Protein AF-A0A0E9MCQ7-F1 (afdb_monomer)

Structure (mmCIF, N/CA/C/O backbone):
data_AF-A0A0E9MCQ7-F1
#
_entry.id   AF-A0A0E9MCQ7-F1
#
loop_
_atom_site.group_PDB
_atom_site.id
_atom_site.type_symbol
_atom_site.label_atom_id
_atom_site.label_alt_id
_atom_site.label_comp_id
_atom_site.label_asym_id
_atom_site.label_entity_id
_atom_site.label_seq_id
_atom_site.pdbx_PDB_ins_code
_atom_site.Cartn_x
_atom_site.Cartn_y
_atom_site.Cartn_z
_atom_site.occupancy
_atom_site.B_iso_or_equiv
_atom_site.auth_seq_id
_atom_site.auth_comp_id
_atom_site.auth_asym_id
_atom_site.auth_atom_id
_atom_site.pdbx_PDB_model_num
ATOM 1 N N . MET A 1 1 ? 14.768 -8.200 41.188 1.00 35.62 1 MET A N 1
ATOM 2 C CA . MET A 1 1 ? 13.757 -7.792 40.191 1.00 35.62 1 MET A CA 1
ATOM 3 C C . MET A 1 1 ? 14.428 -6.928 39.137 1.00 35.62 1 MET A C 1
ATOM 5 O O . MET A 1 1 ? 14.552 -5.731 39.339 1.00 35.62 1 MET A O 1
ATOM 9 N N . ILE A 1 2 ? 14.907 -7.536 38.054 1.00 29.19 2 ILE A N 1
ATOM 10 C CA . ILE A 1 2 ? 15.260 -6.842 36.809 1.00 29.19 2 ILE A CA 1
ATOM 11 C C . ILE A 1 2 ? 14.652 -7.723 35.717 1.00 29.19 2 ILE A C 1
ATOM 13 O O . ILE A 1 2 ? 15.042 -8.881 35.580 1.00 29.19 2 ILE A O 1
ATOM 17 N N . LEU A 1 3 ? 13.592 -7.225 35.082 1.00 29.53 3 LEU A N 1
ATOM 18 C CA . LEU A 1 3 ? 12.820 -7.937 34.067 1.00 29.53 3 LEU A CA 1
ATOM 19 C C . LEU A 1 3 ? 13.488 -7.742 32.700 1.00 29.53 3 LEU A C 1
ATOM 21 O O . LEU A 1 3 ? 14.008 -6.670 32.400 1.00 29.53 3 LEU A O 1
ATOM 25 N N . ALA A 1 4 ? 13.495 -8.822 31.929 1.00 31.86 4 ALA A N 1
ATOM 26 C CA . ALA A 1 4 ? 14.245 -9.042 30.705 1.00 31.86 4 ALA A CA 1
ATOM 27 C C . ALA A 1 4 ? 13.966 -8.032 29.578 1.00 31.86 4 ALA A C 1
ATOM 29 O O . ALA A 1 4 ? 12.818 -7.777 29.225 1.00 31.86 4 ALA A O 1
ATOM 30 N N . ALA A 1 5 ? 15.040 -7.581 28.931 1.00 36.28 5 ALA A N 1
ATOM 31 C CA . ALA A 1 5 ? 15.039 -7.152 27.540 1.00 36.28 5 ALA A CA 1
ATOM 32 C C . ALA A 1 5 ? 16.047 -8.044 26.807 1.00 36.28 5 ALA A C 1
ATOM 34 O O . ALA A 1 5 ? 17.254 -7.919 27.010 1.00 36.28 5 ALA A O 1
ATOM 35 N N . LEU A 1 6 ? 15.553 -8.984 26.001 1.00 31.34 6 LEU A N 1
ATOM 36 C CA . LEU A 1 6 ? 16.380 -9.773 25.093 1.00 31.34 6 LEU A CA 1
ATOM 37 C C . LEU A 1 6 ? 15.893 -9.505 23.670 1.00 31.34 6 LEU A C 1
ATOM 39 O O . LEU A 1 6 ? 14.920 -10.086 23.201 1.00 31.34 6 LEU A O 1
ATOM 43 N N . PHE A 1 7 ? 16.579 -8.574 23.009 1.00 36.75 7 PHE A N 1
ATOM 44 C CA . PHE A 1 7 ? 16.567 -8.433 21.560 1.00 36.75 7 PHE A CA 1
ATOM 45 C C . PHE A 1 7 ? 17.398 -9.580 20.980 1.00 36.75 7 PHE A C 1
ATOM 47 O O . PHE A 1 7 ? 18.615 -9.622 21.161 1.00 36.75 7 PHE A O 1
ATOM 54 N N . ALA A 1 8 ? 16.746 -10.523 20.305 1.00 30.33 8 ALA A N 1
ATOM 55 C CA . ALA A 1 8 ? 17.423 -11.564 19.548 1.00 30.33 8 ALA A CA 1
ATOM 56 C C . ALA A 1 8 ? 17.581 -11.111 18.089 1.00 30.33 8 ALA A C 1
ATOM 58 O O . ALA A 1 8 ? 16.672 -11.254 17.278 1.00 30.33 8 ALA A O 1
ATOM 59 N N . CYS A 1 9 ? 18.757 -10.578 17.758 1.00 34.91 9 CYS A N 1
ATOM 60 C CA . CYS A 1 9 ? 19.288 -10.645 16.401 1.00 34.91 9 CYS A CA 1
ATOM 61 C C . CYS A 1 9 ? 20.003 -11.990 16.259 1.00 34.91 9 CYS A C 1
ATOM 63 O O . CYS A 1 9 ? 21.062 -12.152 16.855 1.00 34.91 9 CYS A O 1
ATOM 65 N N . LEU A 1 10 ? 19.435 -12.932 15.501 1.00 29.33 10 LEU A N 1
ATOM 66 C CA . LEU A 1 10 ? 20.126 -14.064 14.869 1.00 29.33 10 LEU A CA 1
ATOM 67 C C . LEU A 1 10 ? 19.170 -14.720 13.859 1.00 29.33 10 LEU A C 1
ATOM 69 O O . LEU A 1 10 ? 17.987 -14.899 14.124 1.00 29.33 10 LEU A O 1
ATOM 73 N N . SER A 1 11 ? 19.712 -15.036 12.686 1.00 42.44 11 SER A N 1
ATOM 74 C CA . SER A 1 11 ? 19.085 -15.696 11.537 1.00 42.44 11 SER A CA 1
ATOM 75 C C . SER A 1 11 ? 18.120 -16.829 11.910 1.00 42.44 11 SER A C 1
ATOM 77 O O . SER A 1 11 ? 18.544 -17.872 12.403 1.00 42.44 11 SER A O 1
ATOM 79 N N . GLY A 1 12 ? 16.838 -16.648 11.604 1.00 27.80 12 GLY A N 1
ATOM 80 C CA . GLY A 1 12 ? 15.799 -17.654 11.777 1.00 27.80 12 GLY A CA 1
ATOM 81 C C . GLY A 1 12 ? 14.512 -17.172 11.125 1.00 27.80 12 GLY A C 1
ATOM 82 O O . GLY A 1 12 ? 14.229 -15.977 11.142 1.00 27.80 12 GLY A O 1
ATOM 83 N N . HIS A 1 13 ? 13.757 -18.097 10.538 1.00 37.12 13 HIS A N 1
ATOM 84 C CA . HIS A 1 13 ? 12.363 -17.893 10.156 1.00 37.12 13 HIS A CA 1
ATOM 85 C C . HIS A 1 13 ? 11.551 -17.650 11.434 1.00 37.12 13 HIS A C 1
ATOM 87 O O . HIS A 1 13 ? 10.902 -18.545 11.966 1.00 37.12 13 HIS A O 1
ATOM 93 N N . ALA A 1 14 ? 11.673 -16.456 11.997 1.00 33.97 14 ALA A N 1
ATOM 94 C CA . ALA A 1 14 ? 10.737 -15.953 12.968 1.00 33.97 14 ALA A CA 1
ATOM 95 C C . ALA A 1 14 ? 9.714 -15.176 12.153 1.00 33.97 14 ALA A C 1
ATOM 97 O O . ALA A 1 14 ? 9.847 -13.967 11.975 1.00 33.97 14 ALA A O 1
ATOM 98 N N . ALA A 1 15 ? 8.699 -15.884 11.653 1.00 41.31 15 ALA A N 1
ATOM 99 C CA . ALA A 1 15 ? 7.376 -15.296 11.595 1.00 41.31 15 ALA A CA 1
ATOM 100 C C . ALA A 1 15 ? 7.123 -14.771 13.010 1.00 41.31 15 ALA A C 1
ATOM 102 O O . ALA A 1 15 ? 6.825 -15.538 13.930 1.00 41.31 15 ALA A O 1
ATOM 103 N N . ALA A 1 16 ? 7.413 -13.488 13.237 1.00 42.31 16 ALA A N 1
ATOM 104 C CA . ALA A 1 16 ? 7.021 -12.832 14.462 1.00 42.31 16 ALA A CA 1
ATOM 105 C C . ALA A 1 16 ? 5.520 -13.081 14.537 1.00 42.31 16 ALA A C 1
ATOM 107 O O . ALA A 1 16 ? 4.803 -12.686 13.621 1.00 42.31 16 ALA A O 1
ATOM 108 N N . SER A 1 17 ? 5.064 -13.837 15.540 1.00 51.81 17 SER A N 1
ATOM 109 C CA . SER A 1 17 ? 3.639 -14.071 15.723 1.00 51.81 17 SER A CA 1
ATOM 110 C C . SER A 1 17 ? 3.022 -12.695 15.890 1.00 51.81 17 SER A C 1
ATOM 112 O O . SER A 1 17 ? 3.177 -12.064 16.938 1.00 51.81 17 SER A O 1
ATOM 114 N N . PHE A 1 18 ? 2.447 -12.175 14.814 1.00 65.06 18 PHE A N 1
ATOM 115 C CA . PHE A 1 18 ? 1.898 -10.846 14.823 1.00 65.06 18 PHE A CA 1
ATOM 116 C C . PHE A 1 18 ? 0.706 -10.903 15.772 1.00 65.06 18 PHE A C 1
ATOM 118 O O . PHE A 1 18 ? -0.283 -11.589 15.503 1.00 65.06 18 PHE A O 1
ATOM 125 N N . ASP A 1 19 ? 0.844 -10.284 16.944 1.00 76.12 19 ASP A N 1
ATOM 126 C CA . ASP A 1 19 ? -0.204 -10.319 17.950 1.00 76.12 19 ASP A CA 1
ATOM 127 C C . ASP A 1 19 ? -1.358 -9.446 17.466 1.00 76.12 19 ASP A C 1
ATOM 129 O O . ASP A 1 19 ? -1.340 -8.226 17.616 1.00 76.12 19 ASP A O 1
ATOM 133 N N . SER A 1 20 ? -2.383 -10.079 16.894 1.00 73.81 20 SER A N 1
ATOM 134 C CA . SER A 1 20 ? -3.586 -9.391 16.424 1.00 73.81 20 SER A CA 1
ATOM 135 C C . SER A 1 20 ? -4.297 -8.590 17.529 1.00 73.81 20 SER A C 1
ATOM 137 O O . SER A 1 20 ? -5.092 -7.698 17.219 1.00 73.81 20 SER A O 1
ATOM 139 N N . ALA A 1 21 ? -4.009 -8.844 18.813 1.00 80.19 21 ALA A N 1
ATOM 140 C CA . ALA A 1 21 ? -4.529 -8.091 19.951 1.00 80.19 21 ALA A CA 1
ATOM 141 C C . ALA A 1 21 ? -3.675 -6.866 20.329 1.00 80.19 21 ALA A C 1
ATOM 143 O O . ALA A 1 21 ? -4.149 -6.026 21.093 1.00 80.19 21 ALA A O 1
ATOM 144 N N . ALA A 1 22 ? -2.480 -6.691 19.752 1.00 81.81 22 ALA A N 1
ATOM 145 C CA . ALA A 1 22 ? -1.556 -5.619 20.120 1.00 81.81 22 ALA A CA 1
ATOM 146 C C . ALA A 1 22 ? -2.192 -4.225 19.999 1.00 81.81 22 ALA A C 1
ATOM 148 O O . ALA A 1 22 ? -2.760 -3.869 18.967 1.00 81.81 22 ALA A O 1
ATOM 149 N N . LEU A 1 23 ? -2.081 -3.421 21.054 1.00 88.75 23 LEU A N 1
ATOM 150 C CA . LEU A 1 23 ? -2.534 -2.021 21.068 1.00 88.75 23 LEU A CA 1
ATOM 151 C C . LEU A 1 23 ? -1.410 -1.041 20.698 1.00 88.75 23 LEU A C 1
ATOM 153 O O . LEU A 1 23 ? -1.654 0.139 20.447 1.00 88.75 23 LEU A O 1
ATOM 157 N N . THR A 1 24 ? -0.175 -1.535 20.655 1.00 91.44 24 THR A N 1
ATOM 158 C CA . THR A 1 24 ? 1.028 -0.767 20.343 1.00 91.44 24 THR A CA 1
ATOM 159 C C . THR A 1 24 ? 1.992 -1.619 19.531 1.00 91.44 24 THR A C 1
ATOM 161 O O . THR A 1 24 ? 2.210 -2.787 19.847 1.00 91.44 24 THR A O 1
ATOM 164 N N . LEU A 1 25 ? 2.606 -1.006 18.532 1.00 90.50 25 LEU A N 1
ATOM 165 C CA . LEU A 1 25 ? 3.747 -1.502 17.776 1.00 90.50 25 LEU A CA 1
ATOM 166 C C . LEU A 1 25 ? 5.029 -0.824 18.292 1.00 90.50 25 LEU A C 1
ATOM 168 O O . LEU A 1 25 ? 4.948 0.184 18.997 1.00 90.50 25 LEU A O 1
ATOM 172 N N . PRO A 1 26 ? 6.225 -1.333 17.956 1.00 90.19 26 PRO A N 1
ATOM 173 C CA . PRO A 1 26 ? 7.456 -0.578 18.159 1.00 90.19 26 PRO A CA 1
ATOM 174 C C . PRO A 1 26 ? 7.373 0.813 17.510 1.00 90.19 26 PRO A C 1
ATOM 176 O O . PRO A 1 26 ? 6.814 0.969 16.422 1.00 90.19 26 PRO A O 1
ATOM 179 N N . ALA A 1 27 ? 7.950 1.830 18.150 1.00 88.44 27 ALA A N 1
ATOM 180 C CA . ALA A 1 27 ? 8.115 3.131 17.507 1.00 88.44 27 ALA A CA 1
ATOM 181 C C . ALA A 1 27 ? 8.924 2.963 16.211 1.00 88.44 27 ALA A C 1
ATOM 183 O O . ALA A 1 27 ? 9.887 2.193 16.172 1.00 88.44 27 ALA A O 1
ATOM 184 N N . SER A 1 28 ? 8.517 3.659 15.151 1.00 89.44 28 SER A N 1
ATOM 185 C CA . SER A 1 28 ? 9.083 3.516 13.805 1.00 89.44 28 SER A CA 1
ATOM 186 C C . SER A 1 28 ? 8.955 2.107 13.205 1.00 89.44 28 SER A C 1
ATOM 188 O O . SER A 1 28 ? 9.757 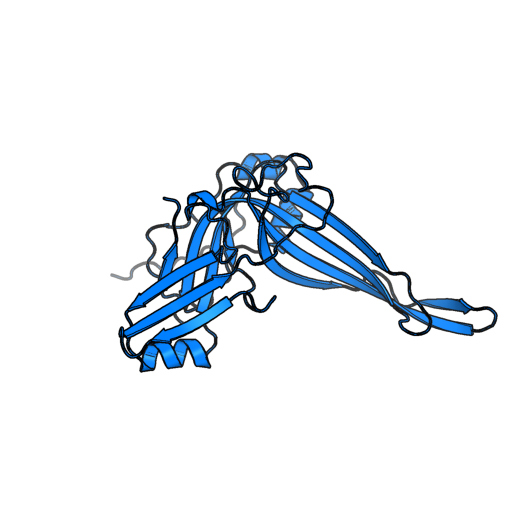1.734 12.349 1.00 89.44 28 SER A O 1
ATOM 190 N N . TYR A 1 29 ? 7.965 1.310 13.630 1.00 89.44 29 TYR A N 1
ATOM 191 C CA . TYR A 1 29 ? 7.691 0.010 13.015 1.00 89.44 29 TYR A CA 1
ATOM 192 C C . TYR A 1 29 ? 7.444 0.164 11.509 1.00 89.44 29 TYR A C 1
ATOM 194 O O . TYR A 1 29 ? 6.580 0.939 11.093 1.00 89.44 29 TYR A O 1
ATOM 202 N N . ALA A 1 30 ? 8.214 -0.581 10.716 1.00 88.50 30 ALA A N 1
ATOM 203 C CA . ALA A 1 30 ? 8.231 -0.508 9.255 1.00 88.50 30 ALA A CA 1
ATOM 204 C C . ALA A 1 30 ? 7.606 -1.740 8.575 1.00 88.50 30 ALA A C 1
ATOM 206 O O . ALA A 1 30 ? 7.583 -1.810 7.350 1.00 88.50 30 ALA A O 1
ATOM 207 N N . GLY A 1 31 ? 7.084 -2.689 9.360 1.00 91.50 31 GLY A N 1
ATOM 208 C CA . GLY A 1 31 ? 6.590 -3.959 8.836 1.00 91.50 31 GLY A CA 1
ATOM 209 C C . GLY A 1 31 ? 7.701 -4.873 8.320 1.00 91.50 31 GLY A C 1
ATOM 210 O O . GLY A 1 31 ? 8.891 -4.657 8.562 1.00 91.50 31 GLY A O 1
ATOM 211 N N . ASP A 1 32 ? 7.278 -5.914 7.619 1.00 93.38 32 ASP A N 1
ATOM 212 C CA . ASP A 1 32 ? 8.119 -6.836 6.877 1.00 93.38 32 ASP A CA 1
ATOM 213 C C . ASP A 1 32 ? 8.730 -6.172 5.637 1.00 93.38 32 ASP A C 1
ATOM 215 O O . ASP A 1 32 ? 8.096 -5.378 4.938 1.00 93.38 32 ASP A O 1
ATOM 219 N N . ASP A 1 33 ? 9.973 -6.542 5.319 1.00 93.31 33 ASP A N 1
ATOM 220 C CA . ASP A 1 33 ? 10.663 -6.043 4.130 1.00 93.31 33 ASP A CA 1
ATOM 221 C C . ASP A 1 33 ? 10.140 -6.749 2.872 1.00 93.31 33 ASP A C 1
ATOM 223 O O . ASP A 1 33 ? 10.515 -7.882 2.553 1.00 93.31 33 ASP A O 1
ATOM 227 N N . ILE A 1 34 ? 9.284 -6.045 2.133 1.00 93.62 34 ILE A N 1
ATOM 228 C CA . ILE A 1 34 ? 8.693 -6.529 0.885 1.00 93.62 34 ILE A CA 1
ATOM 229 C C . ILE A 1 34 ? 9.736 -6.928 -0.164 1.00 93.62 34 ILE A C 1
ATOM 231 O O . ILE A 1 34 ? 9.537 -7.899 -0.893 1.00 93.62 34 ILE A O 1
ATOM 235 N N . LYS A 1 35 ? 10.867 -6.221 -0.255 1.00 93.12 35 LYS A N 1
ATOM 236 C CA . LYS A 1 35 ? 11.885 -6.491 -1.281 1.00 93.12 35 LYS A CA 1
ATOM 237 C C . LYS A 1 35 ? 12.605 -7.790 -0.980 1.00 93.12 35 LYS A C 1
ATOM 239 O O . LYS A 1 35 ? 12.804 -8.608 -1.881 1.00 93.12 35 LYS A O 1
ATOM 244 N N . LYS A 1 36 ? 12.962 -7.972 0.294 1.00 92.88 36 LYS A N 1
ATOM 245 C CA . LYS A 1 36 ? 13.535 -9.216 0.797 1.00 92.88 36 LYS A CA 1
ATOM 246 C C . LYS A 1 36 ? 12.583 -10.379 0.519 1.00 92.88 36 LYS A C 1
ATOM 248 O O . LYS A 1 36 ? 12.974 -11.316 -0.173 1.00 92.88 36 LYS A O 1
ATOM 253 N N . TRP A 1 37 ? 11.336 -10.288 0.980 1.00 92.75 37 TRP A N 1
ATOM 254 C CA . TRP A 1 37 ? 10.372 -11.384 0.866 1.00 92.75 37 TRP A CA 1
ATOM 255 C C . TRP A 1 37 ? 9.991 -11.703 -0.577 1.00 92.75 37 TRP A C 1
ATOM 257 O O . TRP A 1 37 ? 9.977 -12.873 -0.956 1.00 92.75 37 TRP A O 1
ATOM 267 N N . TYR A 1 38 ? 9.772 -10.691 -1.423 1.00 93.56 38 TYR A N 1
ATOM 268 C CA . TYR A 1 38 ? 9.559 -10.921 -2.852 1.00 93.56 38 TYR A CA 1
ATOM 269 C C . TYR A 1 38 ? 10.753 -11.656 -3.477 1.00 93.56 38 TYR A C 1
ATOM 271 O O . TYR A 1 38 ? 10.561 -12.604 -4.239 1.00 93.56 38 TYR A O 1
ATOM 279 N N . GLY A 1 39 ? 11.985 -11.252 -3.145 1.00 92.44 39 GLY A N 1
ATOM 280 C CA . GLY A 1 39 ? 13.205 -11.904 -3.622 1.00 92.44 39 GLY A CA 1
ATOM 281 C C . GLY A 1 39 ? 13.332 -13.361 -3.171 1.00 92.44 39 GLY A C 1
ATOM 282 O O . GLY A 1 39 ? 13.603 -14.228 -3.999 1.00 92.44 39 GLY A O 1
ATOM 283 N N . GLU A 1 40 ? 13.101 -13.640 -1.887 1.00 91.81 40 GLU A N 1
ATOM 284 C CA . GLU A 1 40 ? 13.185 -14.988 -1.305 1.00 91.81 40 GLU A CA 1
ATOM 285 C C . GLU A 1 40 ? 12.135 -15.938 -1.899 1.00 91.81 40 GLU A C 1
ATOM 287 O O . GLU A 1 40 ? 12.473 -17.050 -2.313 1.00 91.81 40 GLU A O 1
ATOM 292 N N . ILE A 1 41 ? 10.888 -15.474 -2.028 1.00 90.44 41 ILE A N 1
ATOM 293 C CA . ILE A 1 41 ? 9.786 -16.240 -2.629 1.00 90.44 41 ILE A CA 1
ATOM 294 C C . ILE A 1 41 ? 10.043 -16.493 -4.118 1.00 90.44 41 ILE A C 1
ATOM 296 O O . ILE A 1 41 ? 9.837 -17.606 -4.600 1.00 90.44 41 ILE A O 1
ATOM 300 N N . SER A 1 42 ? 10.534 -15.485 -4.846 1.00 89.94 42 SER A N 1
ATOM 301 C CA . SER A 1 42 ? 10.850 -15.623 -6.276 1.00 89.94 42 SER A CA 1
ATOM 302 C C . SER A 1 42 ? 12.020 -16.579 -6.530 1.00 89.94 42 SER A C 1
ATOM 304 O O . SER A 1 42 ? 12.093 -17.200 -7.589 1.00 89.94 42 SER A O 1
ATOM 306 N N . ALA A 1 43 ? 12.962 -16.685 -5.589 1.00 87.94 43 ALA A N 1
ATOM 307 C CA . ALA A 1 43 ? 14.173 -17.484 -5.751 1.00 87.94 43 ALA A CA 1
ATOM 308 C C . ALA A 1 43 ? 13.997 -18.968 -5.388 1.00 87.94 43 ALA A C 1
ATOM 310 O O . ALA A 1 43 ? 14.801 -19.791 -5.827 1.00 87.94 43 ALA A O 1
ATOM 311 N N . SER A 1 44 ? 12.993 -19.329 -4.577 1.00 81.25 44 SER A N 1
ATOM 312 C CA . SER A 1 44 ? 12.871 -20.686 -4.035 1.00 81.25 44 SER A CA 1
ATOM 313 C C . SER A 1 44 ? 11.425 -21.140 -3.851 1.00 81.25 44 SER A C 1
ATOM 315 O O . SER A 1 44 ? 10.705 -20.672 -2.970 1.00 81.25 44 SER A O 1
ATOM 317 N N . ALA A 1 45 ? 11.036 -22.175 -4.598 1.00 74.81 45 ALA A N 1
ATOM 318 C CA . ALA A 1 45 ? 9.754 -22.853 -4.403 1.00 74.81 45 ALA A CA 1
ATOM 319 C C . ALA A 1 45 ? 9.616 -23.478 -2.998 1.00 74.81 45 ALA A C 1
ATOM 321 O O . ALA A 1 45 ? 8.506 -23.621 -2.494 1.00 74.81 45 ALA A O 1
ATOM 322 N N . THR A 1 46 ? 10.727 -23.818 -2.335 1.00 75.62 46 THR A N 1
ATOM 323 C CA . THR A 1 46 ? 10.719 -24.372 -0.971 1.00 75.62 46 THR A CA 1
ATOM 324 C C . THR A 1 46 ? 10.318 -23.325 0.069 1.00 75.62 46 THR A C 1
ATOM 326 O O . THR A 1 46 ? 9.632 -23.668 1.028 1.00 75.62 46 THR A O 1
ATOM 329 N N . VAL A 1 47 ? 10.681 -22.052 -0.142 1.00 76.69 47 VAL A N 1
ATOM 330 C CA . VAL A 1 47 ? 10.241 -20.937 0.720 1.00 76.69 47 VAL A CA 1
ATOM 331 C C . VAL A 1 47 ? 8.726 -20.769 0.624 1.00 76.69 47 VAL A C 1
ATOM 333 O O . VAL A 1 47 ? 8.054 -20.632 1.639 1.00 76.69 47 VAL A O 1
ATOM 336 N N . ALA A 1 48 ? 8.154 -20.884 -0.577 1.00 70.25 48 ALA A N 1
ATOM 337 C CA . ALA A 1 48 ? 6.703 -20.805 -0.758 1.00 70.25 48 ALA A CA 1
ATOM 338 C C . ALA A 1 48 ? 5.933 -21.884 0.038 1.00 70.25 48 ALA A C 1
ATOM 340 O O . ALA A 1 48 ? 4.824 -21.637 0.509 1.00 70.25 48 ALA A O 1
ATOM 341 N N . VAL A 1 49 ? 6.527 -23.070 0.229 1.00 72.06 49 VAL A N 1
ATOM 342 C CA . VAL A 1 49 ? 5.935 -24.144 1.044 1.00 72.06 49 VAL A CA 1
ATOM 343 C C . VAL A 1 49 ? 6.039 -23.844 2.541 1.00 72.06 49 VAL A C 1
ATOM 345 O O . VAL A 1 49 ? 5.088 -24.123 3.268 1.00 72.06 49 VAL A O 1
ATOM 348 N N . SER A 1 50 ? 7.153 -23.271 3.012 1.00 78.56 50 SER A N 1
ATOM 349 C CA . S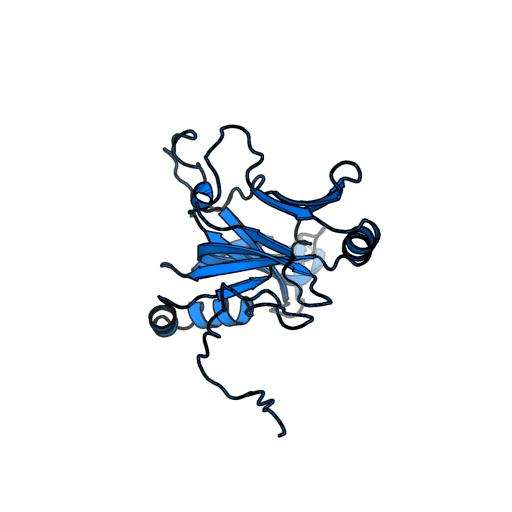ER A 1 50 ? 7.351 -22.993 4.442 1.00 78.56 50 SER A CA 1
ATOM 350 C C . SER A 1 50 ? 6.496 -21.839 4.964 1.00 78.56 50 SER A C 1
ATOM 352 O O . SER A 1 50 ? 6.126 -21.856 6.131 1.00 78.56 50 SER A O 1
ATOM 354 N N . ILE A 1 51 ? 6.137 -20.880 4.106 1.00 81.69 51 ILE A N 1
ATOM 355 C CA . ILE A 1 51 ? 5.401 -19.666 4.503 1.00 81.69 51 ILE A CA 1
ATOM 356 C C . ILE A 1 51 ? 3.877 -19.775 4.370 1.00 81.69 51 ILE A C 1
ATOM 358 O O . ILE A 1 51 ? 3.169 -18.793 4.578 1.00 81.69 51 ILE A O 1
ATOM 362 N N . LYS A 1 52 ? 3.351 -20.940 3.974 1.00 74.62 52 LYS A N 1
ATOM 363 C CA . LYS A 1 52 ? 1.945 -21.118 3.566 1.00 74.62 52 LYS A CA 1
ATOM 364 C C . LYS A 1 52 ? 0.923 -20.604 4.591 1.00 74.62 52 LYS A C 1
ATOM 366 O O . LYS A 1 52 ? -0.137 -20.131 4.194 1.00 74.62 52 LYS A O 1
ATOM 371 N N . ASP A 1 53 ? 1.248 -20.679 5.877 1.00 82.31 53 ASP A N 1
ATOM 372 C CA . ASP A 1 53 ? 0.364 -20.258 6.967 1.00 82.31 53 ASP A CA 1
ATOM 373 C C . ASP A 1 53 ? 0.878 -19.023 7.723 1.00 82.31 53 ASP A C 1
ATOM 375 O O . ASP A 1 53 ? 0.211 -18.545 8.646 1.00 82.31 53 ASP A O 1
ATOM 379 N N . GLU A 1 54 ? 2.032 -18.485 7.317 1.00 88.31 54 GLU A N 1
ATOM 380 C CA . GLU A 1 54 ? 2.640 -17.315 7.942 1.00 88.31 54 GLU A CA 1
ATOM 381 C C . GLU A 1 54 ? 1.801 -16.057 7.702 1.00 88.31 54 GLU A C 1
ATOM 383 O O . GLU A 1 54 ? 1.173 -15.871 6.655 1.00 88.31 54 GLU A O 1
ATOM 388 N N . VAL A 1 55 ? 1.790 -15.192 8.715 1.00 91.69 55 VAL A N 1
ATOM 389 C CA . VAL A 1 55 ? 1.176 -13.870 8.639 1.00 91.69 55 VAL A CA 1
ATOM 390 C C . VAL A 1 55 ? 2.283 -12.855 8.423 1.00 91.69 55 VAL A C 1
ATOM 392 O O . VAL A 1 55 ? 3.213 -12.775 9.221 1.00 91.69 55 VAL A O 1
ATOM 395 N N . PHE A 1 56 ? 2.135 -12.071 7.365 1.00 93.44 56 PHE A N 1
ATOM 396 C CA . PHE A 1 56 ? 3.014 -10.963 7.026 1.00 93.44 56 PHE A CA 1
ATOM 397 C C . PHE A 1 56 ? 2.324 -9.647 7.348 1.00 93.44 56 PHE A C 1
ATOM 399 O O . PHE A 1 56 ? 1.106 -9.524 7.199 1.00 93.44 56 PHE A O 1
ATOM 406 N N . ALA A 1 57 ? 3.106 -8.656 7.751 1.00 95.31 57 ALA A N 1
ATOM 407 C CA . ALA A 1 57 ? 2.645 -7.321 8.075 1.00 95.31 57 ALA A CA 1
ATOM 408 C C . ALA A 1 57 ? 3.405 -6.301 7.223 1.00 95.31 57 ALA A C 1
ATOM 410 O O . ALA A 1 57 ? 4.519 -5.911 7.558 1.00 95.31 57 ALA A O 1
ATOM 411 N N . PHE A 1 58 ? 2.807 -5.832 6.130 1.00 96.69 58 PHE A N 1
ATOM 412 C CA . PHE A 1 58 ? 3.440 -4.855 5.241 1.00 96.69 58 PHE A CA 1
ATOM 413 C C . PHE A 1 58 ? 2.897 -3.453 5.492 1.00 96.69 58 PHE A C 1
ATOM 415 O O . PHE A 1 58 ? 1.684 -3.246 5.525 1.00 96.69 58 PHE A O 1
ATOM 422 N N . VAL A 1 59 ? 3.785 -2.471 5.650 1.00 97.12 59 VAL A N 1
ATOM 423 C CA . VAL A 1 59 ? 3.369 -1.065 5.704 1.00 97.12 59 VAL A CA 1
ATOM 424 C C . VAL A 1 59 ? 3.005 -0.609 4.296 1.00 97.12 59 VAL A C 1
ATOM 426 O O . VAL A 1 59 ? 3.792 -0.753 3.363 1.00 97.12 59 VAL A O 1
ATOM 429 N N . VAL A 1 60 ? 1.801 -0.063 4.154 1.00 96.94 60 VAL A N 1
ATOM 430 C CA . VAL A 1 60 ? 1.305 0.508 2.903 1.00 96.94 60 VAL A CA 1
ATOM 431 C C . VAL A 1 60 ? 1.969 1.863 2.683 1.00 96.94 60 VAL A C 1
ATOM 433 O O . VAL A 1 60 ? 2.002 2.712 3.578 1.00 96.94 60 VAL A O 1
ATOM 436 N N . ASP A 1 61 ? 2.481 2.073 1.476 1.00 95.25 61 ASP A N 1
ATOM 437 C CA . ASP A 1 61 ? 3.030 3.343 1.021 1.00 95.25 61 ASP A CA 1
ATOM 438 C C . ASP A 1 61 ? 1.888 4.324 0.728 1.00 95.25 61 ASP A C 1
ATOM 440 O O . ASP A 1 61 ? 1.346 4.388 -0.378 1.00 95.25 61 ASP A O 1
ATOM 444 N N . LEU A 1 62 ? 1.493 5.070 1.760 1.00 94.12 62 LEU A N 1
ATOM 445 C CA . LEU A 1 62 ? 0.436 6.079 1.677 1.00 94.12 62 LEU A CA 1
ATOM 446 C C . LEU A 1 62 ? 0.831 7.295 0.823 1.00 94.12 62 LEU A C 1
ATOM 448 O O . LEU A 1 62 ? -0.050 8.046 0.420 1.00 94.12 62 LEU A O 1
ATOM 452 N N . ASP A 1 63 ? 2.123 7.476 0.524 1.00 91.62 63 ASP A N 1
ATOM 453 C CA . ASP A 1 63 ? 2.626 8.573 -0.310 1.00 91.62 63 ASP A CA 1
ATOM 454 C C . ASP A 1 63 ? 2.679 8.194 -1.805 1.00 91.62 63 ASP A C 1
ATOM 456 O O . ASP A 1 63 ? 2.911 9.052 -2.661 1.00 91.62 63 ASP A O 1
ATOM 460 N N . ALA A 1 64 ? 2.431 6.923 -2.152 1.00 88.25 64 ALA A N 1
ATOM 461 C CA . ALA A 1 64 ? 2.437 6.441 -3.535 1.00 88.25 64 ALA A CA 1
ATOM 462 C C . ALA A 1 64 ? 1.318 7.042 -4.411 1.00 88.25 64 ALA A C 1
ATOM 464 O O . ALA A 1 64 ? 1.388 6.958 -5.640 1.00 88.25 64 ALA A O 1
ATOM 465 N N . GLY A 1 65 ? 0.289 7.642 -3.804 1.00 84.81 65 GLY A N 1
ATOM 466 C CA . GLY A 1 65 ? -0.840 8.250 -4.502 1.00 84.81 65 GLY A CA 1
ATOM 467 C C . GLY A 1 65 ? -1.781 9.010 -3.560 1.00 84.81 65 GLY A C 1
ATOM 468 O O . GLY A 1 65 ? -1.576 9.012 -2.350 1.00 84.81 65 GLY A O 1
ATOM 469 N N . PRO A 1 66 ? -2.835 9.651 -4.091 1.00 87.94 66 PRO A N 1
ATOM 470 C CA . PRO A 1 66 ? -3.775 10.464 -3.313 1.00 87.94 66 PRO A CA 1
ATOM 471 C C . PRO A 1 66 ? -4.847 9.633 -2.579 1.00 87.94 66 PRO A C 1
ATOM 473 O O . PRO A 1 66 ? -5.907 10.149 -2.245 1.00 87.94 66 PRO A O 1
ATOM 476 N N . ASN A 1 67 ? -4.605 8.338 -2.370 1.00 90.62 67 ASN A N 1
ATOM 477 C CA . ASN A 1 67 ? -5.610 7.384 -1.907 1.00 90.62 67 ASN A CA 1
ATOM 478 C C . ASN A 1 67 ? -5.918 7.510 -0.413 1.00 90.62 67 ASN A C 1
ATOM 480 O O . ASN A 1 67 ? -6.940 7.009 0.031 1.00 90.62 67 ASN A O 1
ATOM 484 N N . PHE A 1 68 ? -5.048 8.143 0.369 1.00 93.94 68 PHE A N 1
ATOM 485 C CA . PHE A 1 68 ? -5.241 8.276 1.806 1.00 93.94 68 PHE A CA 1
ATOM 486 C C . PHE A 1 68 ? -5.634 9.695 2.194 1.00 93.94 68 PHE A C 1
ATOM 488 O O . PHE A 1 68 ? -4.939 10.660 1.868 1.00 93.94 68 PHE A O 1
ATOM 495 N N . TH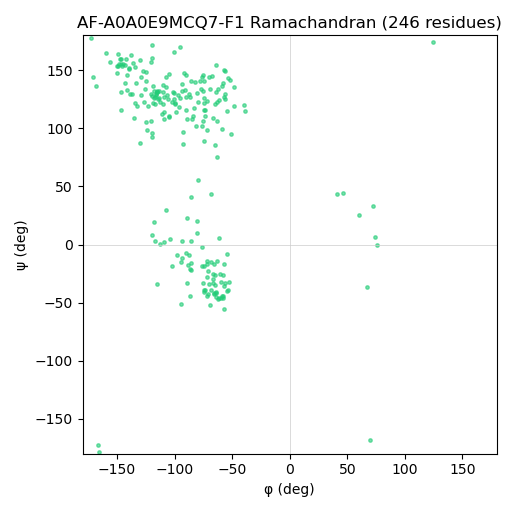R A 1 69 ? -6.718 9.804 2.952 1.00 94.06 69 THR A N 1
ATOM 496 C CA . THR A 1 69 ? -7.172 11.046 3.563 1.00 94.06 69 THR A CA 1
ATOM 497 C C . THR A 1 69 ? -7.335 10.865 5.068 1.00 94.06 69 THR A C 1
ATOM 499 O O . THR A 1 69 ? -7.625 9.783 5.581 1.00 94.06 69 THR A O 1
ATOM 502 N N . GLN A 1 70 ? -7.103 11.959 5.788 1.00 95.25 70 GLN A N 1
ATOM 503 C CA . GLN A 1 70 ? -7.344 12.055 7.219 1.00 95.25 70 GLN A CA 1
ATOM 504 C C . GLN A 1 70 ? -7.961 13.420 7.513 1.00 95.25 70 GLN A C 1
ATOM 506 O O . GLN A 1 70 ? -7.432 14.449 7.081 1.00 95.25 70 GLN A O 1
ATOM 511 N N . GLU A 1 71 ? -9.072 13.437 8.238 1.00 95.62 71 GLU A N 1
ATOM 512 C CA . GLU A 1 71 ? -9.814 14.657 8.544 1.00 95.62 71 GLU A CA 1
ATOM 513 C C . GLU A 1 71 ? -10.351 14.600 9.972 1.00 95.62 71 GLU A C 1
ATOM 515 O O . GLU A 1 71 ? -10.897 13.591 10.405 1.00 95.62 71 GLU A O 1
ATOM 520 N N . TYR A 1 72 ? -10.169 15.676 10.738 1.00 97.06 72 TYR A N 1
ATOM 521 C CA . TYR A 1 72 ? -10.718 15.765 12.088 1.00 97.06 72 TYR A CA 1
ATOM 522 C C . TYR A 1 72 ? -12.052 16.506 12.065 1.00 97.06 72 TYR A C 1
ATOM 524 O O . TYR A 1 72 ? -12.095 17.696 11.749 1.00 97.06 72 TYR A O 1
ATOM 532 N N . ASP A 1 73 ? -13.120 15.825 12.468 1.00 96.06 73 ASP A N 1
ATOM 533 C CA . ASP A 1 73 ? -14.427 16.433 12.673 1.00 96.06 73 ASP A CA 1
ATOM 534 C C . ASP A 1 73 ? -14.550 16.938 14.118 1.00 96.06 73 ASP A C 1
ATOM 536 O O . ASP A 1 73 ? -14.704 16.177 15.080 1.00 96.06 73 ASP A O 1
ATOM 540 N N . ALA A 1 74 ? -14.512 18.262 14.270 1.00 94.38 74 ALA A N 1
ATOM 541 C CA . ALA A 1 74 ? -14.647 18.924 15.561 1.00 94.38 74 ALA A CA 1
ATOM 542 C C . ALA A 1 74 ? -16.037 18.754 16.196 1.00 94.38 74 ALA A C 1
ATOM 544 O O . ALA A 1 74 ? -16.144 18.842 17.420 1.00 94.38 74 ALA A O 1
ATOM 545 N N . ALA A 1 75 ? -17.088 18.518 15.401 1.00 95.06 75 ALA A N 1
ATOM 546 C CA . ALA A 1 75 ? -18.441 18.333 15.916 1.00 95.06 75 ALA A CA 1
ATOM 547 C C . ALA A 1 75 ? -18.608 16.956 16.569 1.00 95.06 75 ALA A C 1
ATOM 549 O O . ALA A 1 75 ? -19.218 16.856 17.636 1.00 95.06 75 ALA A O 1
ATOM 550 N N . SER A 1 76 ? -18.050 15.904 15.962 1.00 95.81 76 SER A N 1
ATOM 551 C CA . SER A 1 76 ? -18.085 14.548 16.525 1.00 95.81 76 SER A CA 1
ATOM 552 C C . SER A 1 76 ? -16.917 14.229 17.466 1.00 95.81 76 SER A C 1
ATOM 554 O O . SER A 1 76 ? -17.021 13.286 18.255 1.00 95.81 76 SER A O 1
ATOM 556 N N . GLY A 1 77 ? -15.828 15.005 17.426 1.00 96.69 77 GLY A N 1
ATOM 557 C CA . GLY A 1 77 ? -14.623 14.766 18.226 1.00 96.69 77 GLY A CA 1
ATOM 558 C C . GLY A 1 77 ? -13.820 13.558 17.741 1.00 96.69 77 GLY A C 1
ATOM 559 O O . GLY A 1 77 ? -13.250 12.819 18.552 1.00 96.69 77 GLY A O 1
ATOM 560 N N . LYS A 1 78 ? -13.830 13.309 16.427 1.00 97.81 78 LYS A N 1
ATOM 561 C CA . LYS A 1 78 ? -13.227 12.121 15.819 1.00 97.81 78 LYS A CA 1
ATOM 562 C C . LYS A 1 78 ? -12.294 12.486 14.676 1.00 97.81 78 LYS A C 1
ATOM 564 O O . LYS A 1 78 ? -12.549 13.418 13.922 1.00 97.81 78 LYS A O 1
ATOM 569 N N . LEU A 1 79 ? -11.211 11.726 14.561 1.00 97.62 79 LEU A N 1
ATOM 570 C CA . LEU A 1 79 ? -10.367 11.694 13.375 1.00 97.62 79 LEU A CA 1
ATOM 571 C C . LEU A 1 79 ? -10.898 10.603 12.445 1.00 97.62 79 LEU A C 1
ATOM 573 O O . LEU A 1 79 ? -10.871 9.424 12.804 1.00 97.62 79 LEU A O 1
ATOM 577 N N . GLU A 1 80 ? -11.372 11.009 11.278 1.00 97.12 80 GLU A N 1
ATOM 578 C CA . GLU A 1 80 ? -11.764 10.129 10.188 1.00 97.12 80 GLU A CA 1
ATOM 579 C C . GLU A 1 80 ? -10.533 9.808 9.343 1.00 97.12 80 GLU A C 1
ATOM 581 O O . GLU A 1 80 ? -9.800 10.700 8.912 1.00 97.12 80 GLU A O 1
ATOM 586 N N . LEU A 1 81 ? -10.287 8.518 9.146 1.00 96.94 81 LEU A N 1
ATOM 587 C CA . LEU A 1 81 ? -9.212 7.972 8.332 1.00 96.94 81 LEU A CA 1
ATOM 588 C C . LEU A 1 81 ? -9.850 7.183 7.201 1.00 96.94 81 LEU A C 1
ATOM 590 O O . LEU A 1 81 ? -10.635 6.272 7.465 1.00 96.94 81 LEU A O 1
ATOM 594 N N . HIS A 1 82 ? -9.482 7.500 5.967 1.00 94.50 82 HIS A N 1
ATOM 595 C CA . HIS A 1 82 ? -10.012 6.822 4.797 1.00 94.50 82 HIS A CA 1
ATOM 596 C C . HIS A 1 82 ? -8.876 6.477 3.840 1.00 94.50 82 HIS A C 1
ATOM 598 O O . HIS A 1 82 ? -8.126 7.344 3.389 1.00 94.50 82 HIS A O 1
ATOM 604 N N . TYR A 1 83 ? -8.735 5.187 3.540 1.00 94.00 83 TYR A N 1
ATOM 605 C CA . TYR A 1 83 ? -7.922 4.718 2.426 1.00 94.00 83 TYR A CA 1
ATOM 606 C C . TYR A 1 83 ? -8.834 4.272 1.291 1.00 94.00 83 TYR A C 1
ATOM 608 O O . TYR A 1 83 ? -9.491 3.235 1.385 1.00 94.00 83 TYR A O 1
ATOM 616 N N . ASN A 1 84 ? -8.826 5.031 0.207 1.00 90.50 84 ASN A N 1
ATOM 617 C CA . ASN A 1 84 ? -9.608 4.763 -0.977 1.00 90.50 84 ASN A CA 1
ATOM 618 C C . ASN A 1 84 ? -8.938 3.707 -1.871 1.00 90.50 84 ASN A C 1
ATOM 620 O O . ASN A 1 84 ? -7.768 3.830 -2.250 1.00 90.50 84 ASN A O 1
ATOM 624 N N . MET A 1 85 ? -9.695 2.691 -2.279 1.00 85.25 85 MET A N 1
ATOM 625 C CA . MET A 1 85 ? -9.270 1.685 -3.257 1.00 85.25 85 MET A CA 1
ATOM 626 C C . MET A 1 85 ? -9.503 2.118 -4.716 1.00 85.25 85 MET A C 1
ATOM 628 O O . MET A 1 85 ? -9.225 1.316 -5.618 1.00 85.25 85 MET A O 1
ATOM 632 N N . VAL A 1 86 ? -9.995 3.349 -4.948 1.00 64.62 86 VAL A N 1
ATOM 633 C CA . VAL A 1 86 ? -10.340 3.933 -6.259 1.00 64.62 86 VAL A CA 1
ATOM 634 C C . VAL A 1 86 ? -9.318 3.550 -7.325 1.00 64.62 86 VAL A C 1
ATOM 636 O O . VAL A 1 86 ? -8.122 3.824 -7.221 1.00 64.62 86 VAL A O 1
ATOM 639 N N . PHE A 1 87 ? -9.840 2.872 -8.352 1.00 55.12 87 PHE A N 1
ATOM 640 C CA . PHE A 1 87 ? -9.175 2.462 -9.588 1.00 55.12 87 PHE A CA 1
ATOM 641 C C . PHE A 1 87 ? -7.741 1.928 -9.435 1.00 55.12 87 PHE A C 1
ATOM 643 O O . PHE A 1 87 ? -6.911 2.097 -10.329 1.00 55.12 87 PHE A O 1
ATOM 650 N N . ASN A 1 88 ? -7.502 1.083 -8.426 1.00 54.56 88 ASN A N 1
ATOM 651 C CA . ASN A 1 88 ? -6.496 0.013 -8.517 1.00 54.56 88 ASN A CA 1
ATOM 652 C C . ASN A 1 88 ? -6.943 -1.068 -9.528 1.00 54.56 88 ASN A C 1
ATOM 654 O O . ASN A 1 88 ? -6.859 -2.270 -9.281 1.00 54.56 88 ASN A O 1
ATOM 658 N N . GLN A 1 89 ? -7.458 -0.626 -10.682 1.00 54.53 89 GLN A N 1
ATOM 659 C CA . GLN A 1 89 ? -7.691 -1.438 -11.857 1.00 54.53 89 GLN A CA 1
ATOM 660 C C . GLN A 1 89 ? -6.323 -1.925 -12.303 1.00 54.53 89 GLN A C 1
ATOM 662 O O . GLN A 1 89 ? -5.495 -1.157 -12.796 1.00 54.53 89 GLN A O 1
ATOM 667 N N . ILE A 1 90 ? -6.053 -3.204 -12.064 1.00 55.41 90 ILE A N 1
ATOM 668 C CA . ILE A 1 90 ? -4.870 -3.867 -12.590 1.00 55.41 90 ILE A CA 1
ATOM 669 C C . ILE A 1 90 ? -5.035 -3.882 -14.108 1.00 55.41 90 ILE A C 1
ATOM 671 O O . ILE A 1 90 ? -5.489 -4.862 -14.675 1.00 55.41 90 ILE A O 1
ATOM 675 N N . ALA A 1 91 ? -4.628 -2.812 -14.797 1.00 53.41 91 ALA A N 1
ATOM 676 C CA . ALA A 1 91 ? -4.607 -2.734 -16.262 1.00 53.41 91 ALA A CA 1
ATOM 677 C C . ALA A 1 91 ? -3.670 -3.785 -16.903 1.00 53.41 91 ALA A C 1
ATOM 679 O O . ALA A 1 91 ? -3.440 -3.796 -18.109 1.00 53.41 91 ALA A O 1
ATOM 680 N N . GLU A 1 92 ? -3.110 -4.673 -16.090 1.00 61.78 92 GLU A N 1
ATOM 681 C CA . GLU A 1 92 ? -2.237 -5.761 -16.463 1.00 61.78 92 GLU A CA 1
ATOM 682 C C . GLU A 1 92 ? -3.082 -7.007 -16.748 1.00 61.78 92 GLU A C 1
ATOM 684 O O . GLU A 1 92 ? -3.889 -7.433 -15.923 1.00 61.78 92 GLU A O 1
ATOM 689 N N . GLY A 1 93 ? -2.884 -7.601 -17.926 1.00 63.75 93 GLY A N 1
ATOM 690 C CA . GLY A 1 93 ? -3.711 -8.680 -18.485 1.00 63.75 93 GLY A CA 1
ATOM 691 C C . GLY A 1 93 ? -3.920 -9.937 -17.635 1.00 63.75 93 GLY A C 1
ATOM 692 O O . GLY A 1 93 ? -4.709 -10.791 -18.020 1.00 63.75 93 GLY A O 1
ATOM 693 N N . TRP A 1 94 ? -3.230 -10.087 -16.502 1.00 72.44 94 TRP A N 1
ATOM 694 C CA . TRP A 1 94 ? -3.274 -11.287 -15.663 1.00 72.44 94 TRP A CA 1
ATOM 695 C C . TRP A 1 94 ? -4.423 -11.305 -14.639 1.00 72.44 94 TRP A C 1
ATOM 697 O O . TRP A 1 94 ? -4.728 -12.368 -14.105 1.00 72.44 94 TRP A O 1
ATOM 707 N N . SER A 1 95 ? -5.057 -10.159 -14.358 1.00 76.69 95 SER A N 1
ATOM 708 C CA . SER A 1 95 ? -6.135 -10.025 -13.354 1.00 76.69 95 SER A CA 1
ATOM 709 C C . SER A 1 95 ? -7.541 -9.912 -13.977 1.00 76.69 95 SER A C 1
ATOM 711 O O . SER A 1 95 ? -8.522 -9.669 -13.274 1.00 76.69 95 SER A O 1
ATOM 713 N N . TRP A 1 96 ? -7.647 -10.051 -15.303 1.00 71.12 96 TRP A N 1
ATOM 714 C CA . TRP A 1 96 ? -8.886 -9.824 -16.054 1.00 71.12 96 TRP A CA 1
ATOM 715 C C . TRP A 1 96 ? -9.864 -10.996 -15.915 1.00 71.12 96 TRP A C 1
ATOM 717 O O . TRP A 1 96 ? -9.486 -12.148 -16.133 1.00 71.12 96 TRP A O 1
ATOM 727 N N . ASP A 1 97 ? -11.135 -10.690 -15.650 1.00 71.62 97 ASP A N 1
ATOM 728 C CA . ASP A 1 97 ? -12.260 -11.623 -15.787 1.00 71.62 97 ASP A CA 1
ATOM 729 C C . ASP A 1 97 ? -13.264 -11.058 -16.809 1.00 71.62 97 ASP A C 1
ATOM 731 O O . ASP A 1 97 ? -14.137 -10.249 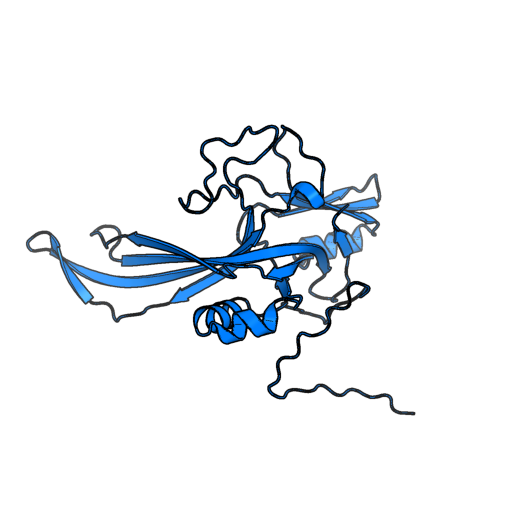-16.494 1.00 71.62 97 ASP A O 1
ATOM 735 N N . ALA A 1 98 ? -13.101 -11.454 -18.078 1.00 65.81 98 ALA A N 1
ATOM 736 C CA . ALA A 1 98 ? -13.801 -10.866 -19.227 1.00 65.81 98 ALA A CA 1
ATOM 737 C C . ALA A 1 98 ? -15.333 -11.041 -19.210 1.00 65.81 98 ALA A C 1
ATOM 739 O O . ALA A 1 98 ? -16.024 -10.381 -19.982 1.00 65.81 98 ALA A O 1
ATOM 740 N N . MET A 1 99 ? -15.859 -11.921 -18.353 1.00 71.94 99 MET A N 1
ATOM 741 C CA . MET A 1 99 ? -17.293 -12.205 -18.216 1.00 71.94 99 MET A CA 1
ATOM 742 C C . MET A 1 99 ? -17.819 -11.854 -16.815 1.00 71.94 99 MET A C 1
ATOM 744 O O . MET A 1 99 ? -18.858 -12.373 -16.404 1.00 71.94 99 MET A O 1
ATOM 748 N N . ALA A 1 100 ? -17.103 -11.009 -16.064 1.00 71.12 100 ALA A N 1
ATOM 749 C CA . ALA A 1 100 ? -17.542 -10.568 -14.749 1.00 71.12 100 ALA A CA 1
ATOM 750 C C . ALA A 1 100 ? -18.824 -9.726 -14.850 1.00 71.12 100 ALA A C 1
ATOM 752 O O . ALA A 1 100 ? -18.858 -8.681 -15.500 1.00 71.12 100 ALA A O 1
ATOM 753 N N . ASP A 1 101 ? -19.873 -10.187 -14.177 1.00 74.94 101 ASP A N 1
ATOM 754 C CA . ASP A 1 101 ? -21.036 -9.368 -13.850 1.00 74.94 101 ASP A CA 1
ATOM 755 C C . ASP A 1 101 ? -20.633 -8.400 -12.721 1.00 74.94 101 ASP A C 1
ATOM 757 O O . ASP A 1 101 ? -20.315 -8.897 -11.639 1.00 74.94 101 ASP A O 1
ATOM 761 N N . PRO A 1 102 ? -20.626 -7.067 -12.925 1.00 71.06 102 PRO A N 1
ATOM 762 C CA . PRO A 1 102 ? -20.152 -6.092 -11.934 1.00 71.06 102 PRO A CA 1
ATOM 763 C C . PRO A 1 102 ? -20.901 -6.152 -10.593 1.00 71.06 102 PRO A C 1
ATOM 765 O O . PRO A 1 102 ? -20.327 -5.834 -9.544 1.00 71.06 102 PRO A O 1
ATOM 768 N N . ASP A 1 103 ? -22.152 -6.622 -10.602 1.00 71.56 103 ASP A N 1
ATOM 769 C CA . ASP A 1 103 ? -22.949 -6.798 -9.386 1.00 71.56 103 ASP A CA 1
ATOM 770 C C . ASP A 1 103 ? -22.489 -8.012 -8.560 1.00 71.56 103 ASP A C 1
ATOM 772 O O . ASP A 1 103 ? -22.764 -8.102 -7.362 1.00 71.56 103 ASP A O 1
ATOM 776 N N . GLN A 1 104 ? -21.747 -8.939 -9.172 1.00 74.44 104 GLN A N 1
ATOM 777 C CA . GLN A 1 104 ? -21.288 -10.184 -8.551 1.00 74.44 104 GLN A CA 1
ATOM 778 C C . GLN A 1 104 ? -19.764 -10.263 -8.411 1.00 74.44 104 GLN A C 1
ATOM 780 O O . GLN A 1 104 ? -19.261 -10.873 -7.464 1.00 74.44 104 GLN A O 1
ATOM 785 N N . ARG A 1 105 ? -19.018 -9.690 -9.359 1.00 73.69 105 ARG A N 1
ATOM 786 C CA . ARG A 1 105 ? -17.563 -9.794 -9.491 1.00 73.69 105 ARG A CA 1
ATOM 787 C C . ARG A 1 105 ? -16.979 -8.549 -10.133 1.00 73.69 105 ARG A C 1
ATOM 789 O O . ARG A 1 105 ? -17.559 -7.950 -11.028 1.00 73.69 105 ARG A O 1
ATOM 796 N N . ASP A 1 106 ? -15.768 -8.219 -9.725 1.00 75.75 106 ASP A N 1
ATOM 797 C CA . ASP A 1 106 ? -15.028 -7.131 -10.347 1.00 75.75 106 ASP A CA 1
ATOM 798 C C . ASP A 1 106 ? -14.429 -7.601 -11.671 1.00 75.75 106 ASP A C 1
ATOM 800 O O . ASP A 1 106 ? -13.886 -8.703 -11.751 1.00 75.75 106 ASP A O 1
ATOM 804 N N . TYR A 1 107 ? -14.444 -6.731 -12.684 1.00 74.44 107 TYR A N 1
ATOM 805 C CA . TYR A 1 107 ? -13.736 -6.967 -13.949 1.00 74.44 107 TYR A CA 1
ATOM 806 C C . TYR A 1 107 ? -12.233 -7.234 -13.737 1.00 74.44 107 TYR A C 1
ATOM 808 O O . TYR A 1 107 ? -11.624 -8.039 -14.442 1.00 74.44 107 TYR A O 1
ATOM 816 N N . TYR A 1 108 ? -11.647 -6.588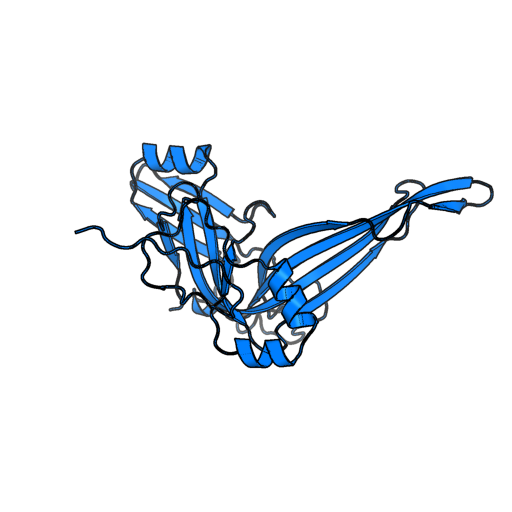 -12.722 1.00 79.00 108 TYR A N 1
ATOM 817 C CA . TYR A 1 108 ? -10.319 -6.906 -12.202 1.00 79.00 108 TYR A CA 1
ATOM 818 C C . TYR A 1 108 ? -10.460 -7.631 -10.873 1.00 79.00 108 TYR A C 1
ATOM 820 O O . TYR A 1 108 ? -10.824 -7.012 -9.872 1.00 79.00 108 TYR A O 1
ATOM 828 N N . ARG A 1 109 ? -10.146 -8.929 -10.862 1.00 81.50 109 ARG A N 1
ATOM 829 C CA . ARG A 1 109 ? -10.340 -9.789 -9.689 1.00 81.50 109 ARG A CA 1
ATOM 830 C C . ARG A 1 109 ? -9.552 -9.307 -8.473 1.00 81.50 109 ARG A C 1
ATOM 832 O O . ARG A 1 109 ? -10.077 -9.287 -7.365 1.00 81.50 109 ARG A O 1
ATOM 839 N N . PHE A 1 110 ? -8.281 -8.973 -8.676 1.00 86.44 110 PHE A N 1
ATOM 840 C CA . PHE A 1 110 ? -7.400 -8.535 -7.598 1.00 86.44 110 PHE A CA 1
ATOM 841 C C . PHE A 1 110 ? -7.395 -7.013 -7.474 1.00 86.44 110 PHE A C 1
ATOM 843 O O . PHE A 1 110 ? -7.281 -6.292 -8.467 1.00 86.44 110 PHE A O 1
ATOM 850 N N . LYS A 1 111 ? -7.431 -6.542 -6.231 1.00 89.19 111 LYS A N 1
ATOM 851 C CA . LYS A 1 111 ? -6.987 -5.207 -5.832 1.00 89.19 111 LYS A CA 1
ATOM 852 C C . LYS A 1 111 ? -5.548 -5.277 -5.345 1.00 89.19 111 LYS A C 1
ATOM 854 O O . LYS A 1 111 ? -5.011 -6.364 -5.140 1.00 89.19 111 LYS A O 1
ATOM 859 N N . PHE A 1 112 ? -4.928 -4.121 -5.132 1.00 91.06 112 PHE A N 1
ATOM 860 C CA . PHE A 1 112 ? -3.591 -4.064 -4.561 1.00 91.06 112 PHE A CA 1
ATOM 861 C C . PHE A 1 112 ? -3.391 -2.896 -3.598 1.00 91.06 112 PHE A C 1
ATOM 863 O O . PHE A 1 112 ? -4.119 -1.909 -3.656 1.00 91.06 112 PHE A O 1
ATOM 870 N N . LEU A 1 113 ? -2.384 -3.020 -2.735 1.00 94.06 113 LEU A N 1
ATOM 871 C CA . LEU A 1 113 ? -1.846 -1.965 -1.878 1.00 94.06 113 LEU A CA 1
ATOM 872 C C . LEU A 1 113 ? -0.390 -1.692 -2.288 1.00 94.06 113 LEU A C 1
ATOM 874 O O . LEU A 1 113 ? 0.377 -2.653 -2.411 1.00 94.06 113 LEU A O 1
ATOM 878 N N . PRO A 1 114 ? 0.013 -0.430 -2.521 1.00 94.88 114 PRO A N 1
ATOM 879 C CA . PRO A 1 114 ? 1.404 -0.082 -2.791 1.00 94.88 114 PRO A CA 1
ATOM 880 C C . PRO A 1 114 ? 2.246 -0.278 -1.530 1.00 94.88 114 PRO A C 1
ATOM 882 O O . PRO A 1 114 ? 1.852 0.144 -0.449 1.00 94.88 114 PRO A O 1
ATOM 885 N N . LEU A 1 115 ? 3.407 -0.915 -1.667 1.00 96.00 115 LEU A N 1
ATOM 886 C CA . LEU A 1 115 ? 4.333 -1.202 -0.561 1.00 96.00 115 LEU A CA 1
ATOM 887 C C . LEU A 1 115 ? 5.692 -0.502 -0.727 1.00 96.00 115 LEU A C 1
ATOM 889 O O . LEU A 1 115 ? 6.606 -0.701 0.070 1.00 96.00 115 LEU A O 1
ATOM 893 N N . GLY A 1 116 ? 5.842 0.295 -1.784 1.00 94.19 116 GLY A N 1
ATOM 894 C CA . GLY A 1 116 ? 7.033 1.088 -2.062 1.00 94.19 116 GLY A CA 1
ATOM 895 C C . GLY A 1 116 ? 7.632 0.823 -3.439 1.00 94.19 116 GLY A C 1
ATOM 896 O O . GLY A 1 116 ? 7.199 -0.047 -4.195 1.00 94.19 116 GLY A O 1
ATOM 897 N N . SER A 1 117 ? 8.648 1.611 -3.782 1.00 95.12 117 SER A N 1
ATOM 898 C CA . SER A 1 117 ? 9.333 1.551 -5.077 1.00 95.12 117 SER A CA 1
ATOM 899 C C . SER A 1 117 ? 10.851 1.669 -4.921 1.00 95.12 117 SER A C 1
ATOM 901 O O . SER A 1 117 ? 11.363 2.129 -3.899 1.00 95.12 117 SER A O 1
ATOM 903 N N . GLU A 1 118 ? 11.602 1.285 -5.949 1.00 95.12 118 GLU A N 1
ATOM 904 C CA . GLU A 1 118 ? 13.036 1.565 -6.039 1.00 95.12 118 GLU A CA 1
ATOM 905 C C . GLU A 1 118 ? 13.501 1.786 -7.472 1.00 95.12 118 GLU A C 1
ATOM 907 O O . GLU A 1 118 ? 12.909 1.280 -8.424 1.00 95.12 118 GLU A O 1
ATOM 912 N N . ILE A 1 119 ? 14.604 2.520 -7.614 1.00 95.25 119 ILE A N 1
ATOM 913 C CA . ILE A 1 119 ? 15.249 2.771 -8.899 1.00 95.25 119 ILE A CA 1
ATOM 914 C C . ILE A 1 119 ? 16.662 2.195 -8.868 1.00 95.25 119 ILE A C 1
ATOM 916 O O . ILE A 1 119 ? 17.398 2.379 -7.902 1.00 95.25 119 ILE A O 1
ATOM 920 N N . ALA A 1 120 ? 17.052 1.524 -9.947 1.00 94.19 120 ALA A N 1
ATOM 921 C CA . ALA A 1 120 ? 18.387 0.978 -10.135 1.00 94.19 120 ALA A CA 1
ATOM 922 C C . ALA A 1 120 ? 18.906 1.257 -11.550 1.00 94.19 120 ALA A C 1
ATOM 924 O O . ALA A 1 120 ? 18.136 1.377 -12.504 1.00 94.19 120 ALA A O 1
ATOM 925 N N . SER A 1 121 ? 20.227 1.267 -11.699 1.00 91.75 121 SER A N 1
ATOM 926 C CA . SER A 1 121 ? 20.900 1.241 -13.000 1.00 91.75 121 SER A CA 1
ATOM 927 C C . SER A 1 121 ? 21.567 -0.119 -13.160 1.00 91.75 121 SER A C 1
ATOM 929 O O . SER A 1 121 ? 22.386 -0.504 -12.328 1.00 91.75 121 SER A O 1
ATOM 931 N N . LYS A 1 122 ? 21.201 -0.882 -14.197 1.00 89.56 122 LYS A N 1
ATOM 932 C CA . LYS A 1 122 ? 21.753 -2.234 -14.422 1.00 89.56 122 LYS A CA 1
ATOM 933 C C . LYS A 1 122 ? 22.954 -2.238 -15.365 1.00 89.56 122 LYS A C 1
ATOM 935 O O . LYS A 1 122 ? 23.654 -3.241 -15.442 1.00 89.56 122 LYS A O 1
ATOM 940 N N . ARG A 1 123 ? 23.176 -1.144 -16.095 1.00 90.19 123 ARG A N 1
ATOM 941 C CA . ARG A 1 123 ? 24.277 -0.961 -17.047 1.00 90.19 123 ARG A CA 1
ATOM 942 C C . ARG A 1 123 ? 24.783 0.479 -16.993 1.00 90.19 123 ARG A C 1
ATOM 944 O O . ARG A 1 123 ? 24.031 1.377 -16.610 1.00 90.19 123 ARG A O 1
ATOM 951 N N . ALA A 1 124 ? 26.044 0.674 -17.373 1.00 92.44 124 ALA A N 1
ATOM 952 C CA . ALA A 1 124 ? 26.602 2.004 -17.581 1.00 92.44 124 ALA A CA 1
ATOM 953 C C . ALA A 1 124 ? 25.881 2.713 -18.747 1.00 92.44 124 ALA A C 1
ATOM 955 O O . ALA A 1 124 ? 25.335 2.026 -19.617 1.00 92.44 124 ALA A O 1
ATOM 956 N N . PRO A 1 125 ? 25.854 4.057 -18.768 1.00 94.25 125 PRO A N 1
ATOM 957 C CA . PRO A 1 125 ? 25.404 4.802 -19.937 1.00 94.25 125 PRO A CA 1
ATOM 958 C C . PRO A 1 125 ? 26.204 4.425 -21.188 1.00 94.25 125 PRO A C 1
ATOM 960 O O . PRO A 1 125 ? 27.383 4.081 -21.100 1.00 94.25 125 PRO A O 1
ATOM 963 N N . GLU A 1 126 ? 25.560 4.504 -22.347 1.00 94.25 126 GLU A N 1
ATOM 964 C CA . GLU A 1 126 ? 26.148 4.139 -23.636 1.00 94.25 126 GLU A CA 1
ATOM 965 C C . GLU A 1 126 ? 25.852 5.223 -24.671 1.00 94.25 126 GLU A C 1
ATOM 967 O O . GLU A 1 126 ? 24.743 5.751 -24.722 1.00 94.25 126 GLU A O 1
ATOM 972 N N . VAL A 1 127 ? 26.829 5.559 -25.514 1.00 95.12 127 VAL A N 1
ATOM 973 C CA . VAL A 1 127 ? 26.614 6.478 -26.637 1.00 95.12 127 VAL A CA 1
ATOM 974 C C . VAL A 1 127 ? 26.033 5.694 -27.804 1.00 95.12 127 VAL A C 1
ATOM 976 O O . VAL A 1 127 ? 26.683 4.800 -28.338 1.00 95.12 127 VAL A O 1
ATOM 979 N N . VAL A 1 128 ? 24.818 6.051 -28.212 1.00 92.19 128 VAL A N 1
ATOM 980 C CA . VAL A 1 128 ? 24.081 5.361 -29.275 1.00 92.19 128 VAL A CA 1
ATOM 981 C C . VAL A 1 128 ? 23.679 6.361 -30.351 1.00 92.19 128 VAL A C 1
ATOM 983 O O . VAL A 1 128 ? 23.284 7.491 -30.058 1.00 92.19 128 VAL A O 1
ATOM 986 N N . GLU A 1 129 ? 23.760 5.950 -31.611 1.00 92.19 129 GLU A N 1
ATOM 987 C CA . GLU A 1 129 ? 23.179 6.685 -32.732 1.00 92.19 129 GLU A CA 1
ATOM 988 C C . GLU A 1 129 ? 21.681 6.364 -32.832 1.00 92.19 129 GLU A C 1
ATOM 990 O O . GLU A 1 129 ? 21.295 5.291 -33.290 1.00 92.19 129 GLU A O 1
ATOM 995 N N . LEU A 1 130 ? 20.823 7.274 -32.354 1.00 85.56 130 LEU A N 1
ATOM 996 C CA . LEU A 1 130 ? 19.361 7.102 -32.427 1.00 85.56 130 LEU A CA 1
ATOM 997 C C . LEU A 1 130 ? 18.771 7.608 -33.754 1.00 85.56 130 LEU A C 1
ATOM 999 O O . LEU A 1 130 ? 17.680 7.193 -34.139 1.00 85.56 130 LEU A O 1
ATOM 1003 N N . TYR A 1 131 ? 19.489 8.492 -34.452 1.00 83.56 131 TYR A N 1
ATOM 1004 C CA . TYR A 1 131 ? 19.161 8.985 -35.790 1.00 83.56 131 TYR A CA 1
ATOM 1005 C C . TYR A 1 131 ? 20.438 9.096 -36.623 1.00 83.56 131 TYR A C 1
ATOM 1007 O O . TYR A 1 131 ? 21.477 9.415 -36.045 1.00 83.56 131 TYR A O 1
ATOM 1015 N N . PRO A 1 132 ? 20.362 8.949 -37.960 1.00 89.12 132 PRO A N 1
ATOM 1016 C CA . PRO A 1 132 ? 21.520 9.093 -38.837 1.00 89.12 132 PRO A CA 1
ATOM 1017 C C . PRO A 1 132 ? 22.336 10.365 -38.547 1.00 89.12 132 PRO A C 1
ATOM 1019 O O . PRO A 1 132 ? 21.818 11.482 -38.627 1.00 89.12 132 PRO A O 1
ATOM 1022 N N . GLY A 1 133 ? 23.606 10.188 -38.186 1.00 90.38 133 GLY A N 1
ATOM 1023 C CA . GLY A 1 133 ? 24.564 11.242 -37.849 1.00 90.38 133 GLY A CA 1
ATOM 1024 C C . GLY A 1 133 ? 24.367 11.911 -36.484 1.00 90.38 133 GLY A C 1
ATOM 1025 O O . GLY A 1 133 ? 25.050 12.894 -36.198 1.00 90.38 133 GLY A O 1
ATOM 1026 N N . LYS A 1 134 ? 23.447 11.429 -35.637 1.00 90.00 134 LYS A N 1
ATOM 1027 C CA . LYS A 1 134 ? 23.154 12.008 -34.317 1.00 90.00 134 LYS A CA 1
ATOM 1028 C C . LYS A 1 134 ? 23.294 10.968 -33.216 1.00 90.00 134 LYS A C 1
ATOM 1030 O O . LYS A 1 134 ? 22.420 10.123 -33.009 1.00 90.00 134 LYS A O 1
ATOM 1035 N N . THR A 1 135 ? 24.378 11.092 -32.464 1.00 92.56 135 THR A N 1
ATOM 1036 C CA . THR A 1 135 ? 24.623 10.297 -31.266 1.00 92.56 135 THR A CA 1
ATOM 1037 C C . THR A 1 135 ? 24.096 10.998 -30.021 1.00 92.56 135 THR A C 1
ATOM 1039 O O . THR A 1 135 ? 24.079 12.227 -29.927 1.00 92.56 135 THR A O 1
ATOM 1042 N N . VAL A 1 136 ? 23.649 10.204 -29.054 1.00 94.38 136 VAL A N 1
ATOM 1043 C CA . VAL A 1 136 ? 23.266 10.671 -27.722 1.00 94.38 136 VAL A CA 1
ATOM 1044 C C . VAL A 1 136 ? 23.713 9.647 -26.685 1.00 94.38 136 VAL A C 1
ATOM 1046 O O . VAL A 1 136 ? 23.728 8.446 -26.951 1.00 94.38 136 VAL A O 1
ATOM 1049 N N . GLU A 1 137 ? 24.102 10.119 -25.504 1.00 96.00 137 GLU A N 1
ATOM 1050 C CA . GLU A 1 137 ? 24.340 9.243 -24.360 1.00 96.00 137 GLU A CA 1
ATOM 1051 C C . GLU A 1 137 ? 22.996 8.767 -23.798 1.00 96.00 137 GLU A C 1
ATOM 1053 O O . GLU A 1 137 ? 22.197 9.562 -23.305 1.00 96.00 137 GLU A O 1
ATOM 1058 N N . VAL A 1 138 ? 22.756 7.462 -23.866 1.00 96.38 138 VAL A N 1
ATOM 1059 C CA . VAL A 1 138 ? 21.567 6.799 -23.341 1.00 96.38 138 VAL A CA 1
ATOM 1060 C C . VAL A 1 138 ? 21.853 6.259 -21.947 1.00 96.38 138 VAL A C 1
ATOM 1062 O O . VAL A 1 138 ? 22.782 5.477 -21.739 1.00 96.38 138 VAL A O 1
ATOM 1065 N N . LYS A 1 139 ? 21.012 6.625 -20.977 1.00 96.19 139 LYS A N 1
ATOM 1066 C CA . LYS A 1 139 ? 21.068 6.080 -19.612 1.00 96.19 139 LYS A CA 1
ATOM 1067 C C . LYS A 1 139 ? 20.189 4.841 -19.492 1.00 96.19 139 LYS A C 1
ATOM 1069 O O . LYS A 1 139 ? 19.111 4.783 -20.072 1.00 96.19 139 LYS A O 1
ATOM 1074 N N . ASN A 1 140 ? 20.602 3.872 -18.679 1.00 95.56 140 ASN A N 1
ATOM 1075 C CA . ASN A 1 140 ? 19.765 2.726 -18.331 1.00 95.56 140 ASN A CA 1
ATOM 1076 C C . ASN A 1 140 ? 19.129 2.926 -16.952 1.00 95.56 140 ASN A C 1
ATOM 1078 O O . ASN A 1 140 ? 19.846 3.046 -15.959 1.00 95.56 140 ASN A O 1
ATOM 1082 N N . ARG A 1 141 ? 17.794 2.924 -16.885 1.00 97.00 141 ARG A N 1
ATOM 1083 C CA . ARG A 1 141 ? 17.048 3.080 -15.632 1.00 97.00 141 ARG A CA 1
ATOM 1084 C C . ARG A 1 141 ? 16.010 1.975 -15.480 1.00 97.00 141 ARG A C 1
ATOM 1086 O O . ARG A 1 141 ? 15.193 1.749 -16.364 1.00 97.00 141 ARG A O 1
ATOM 1093 N N . TRP A 1 142 ? 16.026 1.323 -14.328 1.00 97.31 142 TRP A N 1
ATOM 1094 C CA . TRP A 1 142 ? 15.035 0.339 -13.912 1.00 97.31 142 TRP A CA 1
ATOM 1095 C C . TRP A 1 142 ? 14.272 0.887 -12.722 1.00 97.31 142 TRP A C 1
ATOM 1097 O O . TRP A 1 142 ? 14.902 1.349 -11.775 1.00 97.31 142 TRP A O 1
ATOM 1107 N N . ARG A 1 143 ? 12.947 0.809 -12.753 1.00 96.56 143 ARG A N 1
ATOM 1108 C CA . ARG A 1 143 ? 12.077 1.059 -11.608 1.00 96.56 143 ARG A CA 1
ATOM 1109 C C . ARG A 1 143 ? 11.363 -0.235 -11.241 1.00 96.56 143 ARG A C 1
ATOM 1111 O O . ARG A 1 143 ? 10.830 -0.907 -12.123 1.00 96.56 143 ARG A O 1
ATOM 1118 N N . TYR A 1 144 ? 11.371 -0.572 -9.960 1.00 96.00 144 TYR A N 1
ATOM 1119 C CA . TYR A 1 144 ? 10.582 -1.665 -9.411 1.00 96.00 144 TYR A CA 1
ATOM 1120 C C . TYR A 1 144 ? 9.546 -1.084 -8.466 1.00 96.00 144 TYR A C 1
ATOM 1122 O O . TYR A 1 144 ? 9.922 -0.382 -7.530 1.00 96.00 144 TYR A O 1
ATOM 1130 N N . ASP A 1 145 ? 8.282 -1.405 -8.704 1.00 95.50 145 ASP A N 1
ATOM 1131 C CA . ASP A 1 145 ? 7.175 -1.044 -7.824 1.00 95.50 145 ASP A CA 1
ATOM 1132 C C . ASP A 1 145 ? 6.664 -2.323 -7.162 1.00 95.50 145 ASP A C 1
ATOM 1134 O O . ASP A 1 145 ? 6.452 -3.329 -7.844 1.00 95.50 145 ASP A O 1
ATOM 1138 N N . TYR A 1 146 ? 6.499 -2.294 -5.843 1.00 95.94 146 TYR A N 1
ATOM 1139 C CA . TYR A 1 146 ? 6.095 -3.446 -5.047 1.00 95.94 146 TYR A CA 1
ATOM 1140 C C . TYR A 1 146 ? 4.678 -3.262 -4.518 1.00 95.94 146 TYR A C 1
ATOM 1142 O O . TYR A 1 146 ? 4.312 -2.190 -4.034 1.00 95.94 146 TYR A O 1
ATOM 1150 N N . PHE A 1 147 ? 3.896 -4.332 -4.581 1.00 95.19 147 PHE A N 1
ATOM 1151 C CA . PHE A 1 147 ? 2.492 -4.334 -4.211 1.00 95.19 147 PHE A CA 1
ATOM 1152 C C . PHE A 1 147 ? 2.125 -5.605 -3.447 1.00 95.19 147 PHE A C 1
ATOM 1154 O O . PHE A 1 147 ? 2.683 -6.676 -3.696 1.00 95.19 147 PHE A O 1
ATOM 1161 N N . PHE A 1 148 ? 1.124 -5.502 -2.579 1.00 95.38 148 PHE A N 1
ATOM 1162 C CA . PHE A 1 148 ? 0.377 -6.656 -2.087 1.00 95.38 148 PHE A CA 1
ATOM 1163 C C . PHE A 1 148 ? -0.968 -6.728 -2.807 1.00 95.38 148 PHE A C 1
ATOM 1165 O O . PHE A 1 148 ? -1.728 -5.766 -2.758 1.00 95.38 148 PHE A O 1
ATOM 1172 N N . ALA A 1 149 ? -1.254 -7.840 -3.479 1.00 93.94 149 ALA A N 1
ATOM 1173 C CA . ALA A 1 149 ? -2.471 -8.090 -4.236 1.00 93.94 149 ALA A CA 1
ATOM 1174 C C . ALA A 1 149 ? -3.385 -9.098 -3.527 1.00 93.94 149 ALA A C 1
ATOM 1176 O O . ALA A 1 149 ? -2.935 -10.151 -3.072 1.00 93.94 149 ALA A O 1
ATOM 1177 N N . PHE A 1 150 ? -4.680 -8.793 -3.489 1.00 92.88 150 PHE A N 1
ATOM 1178 C CA . PHE A 1 150 ? -5.707 -9.570 -2.791 1.00 92.88 150 PHE A CA 1
ATOM 1179 C C . PHE A 1 150 ? -7.055 -9.459 -3.514 1.00 92.88 150 PHE A C 1
ATOM 1181 O O . PHE A 1 150 ? -7.307 -8.482 -4.215 1.00 92.88 150 PHE A O 1
ATOM 1188 N N . ASP A 1 151 ? -7.919 -10.462 -3.377 1.00 89.94 151 ASP A N 1
ATOM 1189 C CA . ASP A 1 151 ? -9.234 -10.536 -4.045 1.00 89.94 151 ASP A CA 1
ATOM 1190 C C . ASP A 1 151 ? -10.413 -10.612 -3.059 1.00 89.94 151 ASP A C 1
ATOM 1192 O O . ASP A 1 151 ? -11.559 -10.787 -3.465 1.00 89.94 151 ASP A O 1
ATOM 1196 N N . ASN A 1 152 ? -10.144 -10.438 -1.765 1.00 91.62 152 ASN A N 1
ATOM 1197 C CA . ASN A 1 152 ? -11.114 -10.587 -0.684 1.00 91.62 152 ASN A CA 1
ATOM 1198 C C . ASN A 1 152 ? -11.543 -9.240 -0.065 1.00 91.62 152 ASN A C 1
ATOM 1200 O O . ASN A 1 152 ? -11.878 -9.144 1.111 1.00 91.62 152 ASN A O 1
ATOM 1204 N N . LEU A 1 153 ? -11.531 -8.168 -0.866 1.00 89.31 153 LEU A N 1
ATOM 1205 C CA . LEU A 1 153 ? -11.901 -6.814 -0.433 1.00 89.31 153 LEU A CA 1
ATOM 1206 C C . LEU A 1 153 ? -13.299 -6.760 0.207 1.00 89.31 153 LEU A C 1
ATOM 1208 O O . LEU A 1 153 ? -13.504 -6.092 1.218 1.00 89.31 153 LEU A O 1
ATOM 1212 N N . TYR A 1 154 ? -14.248 -7.497 -0.366 1.00 87.25 154 TYR A N 1
ATOM 1213 C CA . TYR A 1 154 ? -15.644 -7.499 0.073 1.00 87.25 154 TYR A CA 1
ATOM 1214 C C . TYR A 1 154 ? -15.896 -8.300 1.358 1.00 87.25 154 TYR A C 1
ATOM 1216 O O . TYR A 1 154 ? -17.007 -8.264 1.885 1.00 87.25 154 TYR A O 1
ATOM 1224 N N . ASP A 1 155 ? -14.868 -8.945 1.916 1.00 91.56 155 ASP A N 1
ATOM 1225 C CA . ASP A 1 155 ? -14.932 -9.488 3.275 1.00 91.56 155 ASP A CA 1
ATOM 1226 C C . ASP A 1 155 ? -14.918 -8.353 4.315 1.00 91.56 155 ASP A C 1
ATOM 1228 O O . ASP A 1 155 ? -15.405 -8.526 5.427 1.00 91.56 155 ASP A O 1
ATOM 1232 N N . PHE A 1 156 ? -14.403 -7.165 3.969 1.00 89.75 156 PHE A N 1
ATOM 1233 C CA . PHE A 1 156 ? -14.341 -6.000 4.862 1.00 89.75 156 PHE A CA 1
ATOM 1234 C C . PHE A 1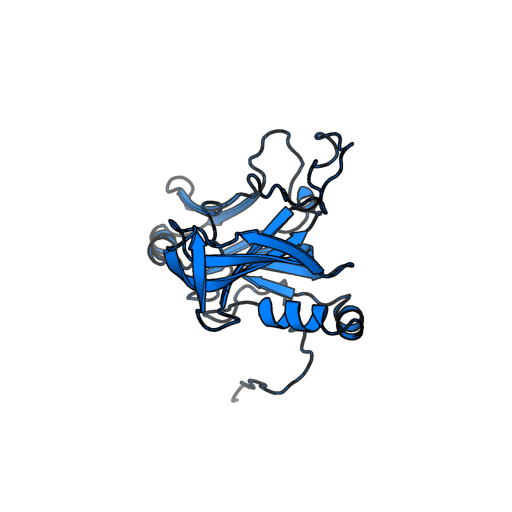 156 ? -15.604 -5.133 4.775 1.00 89.75 156 PHE A C 1
ATOM 1236 O O . PHE A 1 156 ? -16.059 -4.558 5.773 1.00 89.75 156 PHE A O 1
ATOM 1243 N N . TYR A 1 157 ? -16.223 -5.052 3.594 1.00 81.56 157 TYR A N 1
ATOM 1244 C CA . TYR A 1 157 ? -17.460 -4.303 3.405 1.00 81.56 157 TYR A CA 1
ATOM 1245 C C . TYR A 1 157 ? -18.374 -4.843 2.312 1.00 81.56 157 TYR A C 1
ATOM 1247 O O . TYR A 1 157 ? -17.953 -5.471 1.349 1.00 81.56 157 TYR A O 1
ATOM 1255 N N . ALA A 1 158 ? -19.670 -4.565 2.468 1.00 80.31 158 ALA A N 1
ATOM 1256 C CA . ALA A 1 158 ? -20.676 -4.961 1.494 1.00 80.31 158 ALA A CA 1
ATOM 1257 C C . ALA A 1 158 ? -20.412 -4.284 0.145 1.00 80.31 158 ALA A C 1
ATOM 1259 O O . ALA A 1 158 ? -20.211 -3.069 0.091 1.00 80.31 158 ALA A O 1
ATOM 1260 N N . ARG A 1 159 ? -20.480 -5.071 -0.932 1.00 77.81 159 ARG A N 1
ATOM 1261 C CA . ARG A 1 159 ? -20.429 -4.572 -2.305 1.00 77.81 159 ARG A CA 1
ATOM 1262 C C . ARG A 1 159 ? -21.544 -3.549 -2.524 1.00 77.81 159 ARG A C 1
ATOM 1264 O O . ARG A 1 159 ? -22.714 -3.827 -2.262 1.00 77.81 159 ARG A O 1
ATOM 1271 N N . LYS A 1 160 ? -21.167 -2.369 -3.004 1.00 72.44 160 LYS A N 1
ATOM 1272 C CA . LYS A 1 160 ? -22.072 -1.326 -3.485 1.00 72.44 160 LYS A CA 1
ATOM 1273 C C . LYS A 1 160 ? -21.618 -0.931 -4.885 1.00 72.44 160 LYS A C 1
ATOM 1275 O O . LYS A 1 160 ? -20.437 -1.031 -5.192 1.00 72.44 160 LYS A O 1
ATOM 1280 N N . VAL A 1 161 ? -22.572 -0.523 -5.715 1.00 60.78 161 VAL A N 1
ATOM 1281 C CA . VAL A 1 161 ? -22.325 -0.107 -7.106 1.00 60.78 161 VAL A CA 1
ATOM 1282 C C . VAL A 1 161 ? -21.614 1.258 -7.170 1.00 60.78 161 VAL A C 1
ATOM 1284 O O . VAL A 1 161 ? -21.036 1.593 -8.196 1.00 60.78 161 VAL A O 1
ATOM 1287 N N . ASP A 1 162 ? -21.629 2.027 -6.074 1.00 58.97 162 ASP A N 1
ATOM 1288 C CA . ASP A 1 162 ? -20.927 3.310 -5.950 1.00 58.97 162 ASP A CA 1
ATOM 1289 C C . ASP A 1 162 ? -19.510 3.113 -5.378 1.00 58.97 162 ASP A C 1
ATOM 1291 O O . ASP A 1 162 ? -19.320 2.373 -4.409 1.00 58.97 162 ASP A O 1
ATOM 1295 N N . ASP A 1 163 ? -18.531 3.750 -6.021 1.00 58.41 163 ASP A N 1
ATOM 1296 C CA . ASP A 1 163 ? -17.121 3.328 -6.130 1.00 58.41 163 ASP A CA 1
ATOM 1297 C C . ASP A 1 163 ? -16.214 3.854 -4.997 1.00 58.41 163 ASP A C 1
ATOM 1299 O O . ASP A 1 163 ? -14.995 3.936 -5.140 1.00 58.41 163 ASP A O 1
ATOM 1303 N N . ASP A 1 164 ? -16.796 4.199 -3.846 1.00 66.12 164 ASP A N 1
ATOM 1304 C CA . ASP A 1 164 ? -16.065 4.682 -2.661 1.00 66.12 164 ASP A CA 1
ATOM 1305 C C . ASP A 1 164 ? -15.565 3.521 -1.782 1.00 66.12 164 ASP A C 1
ATOM 1307 O O . ASP A 1 164 ? -15.703 3.479 -0.559 1.00 66.12 164 ASP A O 1
ATOM 1311 N N . ALA A 1 165 ? -15.068 2.485 -2.451 1.00 78.75 165 ALA A N 1
ATOM 1312 C CA . ALA A 1 165 ? -14.614 1.252 -1.839 1.00 78.75 165 ALA A CA 1
ATOM 1313 C C . ALA A 1 165 ? -13.295 1.527 -1.091 1.00 78.75 165 ALA A C 1
ATOM 1315 O O . ALA A 1 165 ? -12.329 1.982 -1.697 1.00 78.75 165 ALA A O 1
ATOM 1316 N N . GLY A 1 166 ? -13.207 1.237 0.210 1.00 88.44 166 GLY A N 1
ATOM 1317 C CA . GLY A 1 166 ? -12.057 1.666 1.008 1.00 88.44 166 GLY A CA 1
ATOM 1318 C C . GLY A 1 166 ? -11.906 0.992 2.366 1.00 88.44 166 GLY A C 1
ATOM 1319 O O . GLY A 1 166 ? -12.677 0.110 2.741 1.00 88.44 166 GLY A O 1
ATOM 1320 N N . PHE A 1 167 ? -10.872 1.405 3.095 1.00 93.31 167 PHE A N 1
ATOM 1321 C CA . PHE A 1 167 ? -10.706 1.088 4.510 1.00 93.31 167 PHE A CA 1
ATOM 1322 C C . PHE A 1 167 ? -10.926 2.350 5.332 1.00 93.31 167 PHE A C 1
ATOM 1324 O O . PHE A 1 167 ? -10.121 3.281 5.273 1.00 93.31 167 PHE A O 1
ATOM 1331 N N . ASP A 1 168 ? -11.997 2.340 6.117 1.00 93.62 168 ASP A N 1
ATOM 1332 C CA . ASP A 1 168 ? -12.413 3.462 6.950 1.00 93.62 168 ASP A CA 1
ATOM 1333 C C . ASP A 1 168 ? -12.149 3.194 8.428 1.00 93.62 168 ASP A C 1
ATOM 1335 O O . ASP A 1 168 ? -12.344 2.080 8.930 1.00 93.62 168 ASP A O 1
ATOM 1339 N N . ALA A 1 169 ? -11.770 4.240 9.156 1.00 95.69 169 ALA A N 1
ATOM 1340 C CA . ALA A 1 169 ? -11.743 4.227 10.607 1.00 95.69 169 ALA A CA 1
ATOM 1341 C C . ALA A 1 169 ? -12.092 5.598 11.192 1.00 95.69 169 ALA A C 1
ATOM 1343 O O . ALA A 1 169 ? -11.484 6.606 10.852 1.00 95.69 169 ALA A O 1
ATOM 1344 N N . SER A 1 170 ? -13.008 5.594 12.157 1.00 96.62 170 SER A N 1
ATOM 1345 C CA . SER A 1 170 ? -13.433 6.777 12.907 1.00 96.62 170 SER A CA 1
ATOM 1346 C C . SER A 1 170 ? -12.895 6.678 14.335 1.00 96.62 170 SER A C 1
ATOM 1348 O O . SER A 1 170 ? -13.334 5.827 15.118 1.00 96.62 170 SER A O 1
ATOM 1350 N N . VAL A 1 171 ? -11.899 7.500 14.676 1.00 97.38 171 VAL A N 1
ATOM 1351 C CA . VAL A 1 171 ? -11.120 7.377 15.919 1.00 97.38 171 VAL A CA 1
ATOM 1352 C C . VAL A 1 171 ? -11.423 8.545 16.862 1.00 97.38 171 VAL A C 1
ATOM 1354 O O . VAL A 1 171 ? -11.029 9.675 16.568 1.00 97.38 171 VAL A O 1
ATOM 1357 N N . PRO A 1 172 ? -12.076 8.315 18.018 1.00 97.12 172 PRO A N 1
ATOM 1358 C CA . PRO A 1 172 ? -12.288 9.363 19.014 1.00 97.12 172 PRO A CA 1
ATOM 1359 C C . PRO A 1 172 ? -10.954 9.863 19.575 1.00 97.12 172 PRO A C 1
ATOM 1361 O O . PRO A 1 172 ? -10.177 9.078 20.124 1.00 97.12 172 PRO A O 1
ATOM 1364 N N . MET A 1 173 ? -10.687 11.165 19.462 1.00 96.38 173 MET A N 1
ATOM 1365 C CA . MET A 1 173 ? -9.474 11.774 20.013 1.00 96.38 173 MET A CA 1
ATOM 1366 C C . MET A 1 173 ? -9.614 13.283 20.206 1.00 96.38 173 MET A C 1
ATOM 1368 O O . MET A 1 173 ? -10.522 13.919 19.684 1.00 96.38 173 MET A O 1
ATOM 1372 N N . GLN A 1 174 ? -8.695 13.867 20.973 1.00 96.56 174 GLN A N 1
ATOM 1373 C CA . GLN A 1 174 ? -8.660 15.311 21.199 1.00 96.56 174 GLN A CA 1
ATOM 1374 C C . GLN A 1 174 ? -8.114 16.046 19.968 1.00 96.56 174 GLN A C 1
ATOM 1376 O O . GLN A 1 174 ? -7.169 15.574 19.335 1.00 96.56 174 GLN A O 1
ATOM 1381 N N . ALA A 1 175 ? -8.624 17.251 19.697 1.00 96.31 175 ALA A N 1
ATOM 1382 C CA . ALA A 1 175 ? -8.213 18.067 18.548 1.00 96.31 175 ALA A CA 1
ATOM 1383 C C . ALA A 1 175 ? -6.690 18.290 18.468 1.00 96.31 175 ALA A C 1
ATOM 1385 O O . ALA A 1 175 ? -6.111 18.209 17.390 1.00 96.31 175 ALA A O 1
ATOM 1386 N N . GLY A 1 176 ? -6.020 18.503 19.607 1.00 96.62 176 GLY A N 1
ATOM 1387 C CA . GLY A 1 176 ? -4.561 18.663 19.642 1.00 96.62 176 GLY A CA 1
ATOM 1388 C C . GLY A 1 176 ? -3.789 17.388 19.273 1.00 96.62 176 GLY A C 1
ATOM 1389 O O . GLY A 1 176 ? -2.730 17.467 18.654 1.00 96.62 176 GLY A O 1
ATOM 1390 N N . GLU A 1 177 ? -4.318 16.204 19.605 1.00 96.19 177 GLU A N 1
ATOM 1391 C CA . GLU A 1 177 ? -3.725 14.926 19.183 1.00 96.19 177 GLU A CA 1
ATOM 1392 C C . GLU A 1 177 ? -3.928 14.707 17.680 1.00 96.19 177 GLU A C 1
ATOM 1394 O O . GLU A 1 177 ? -2.976 14.329 16.996 1.00 96.19 177 GLU A O 1
ATOM 1399 N N . ALA A 1 178 ? -5.122 15.015 17.162 1.00 96.38 178 ALA A N 1
ATOM 1400 C CA . ALA A 1 178 ? -5.425 14.946 15.735 1.00 96.38 178 ALA A CA 1
ATOM 1401 C C . ALA A 1 178 ? -4.539 15.899 14.916 1.00 96.38 178 ALA A C 1
ATOM 1403 O O . ALA A 1 178 ? -3.929 15.481 13.936 1.00 96.38 178 ALA A O 1
ATOM 1404 N N . GLN A 1 179 ? -4.381 17.151 15.360 1.00 95.88 179 GLN A N 1
ATOM 1405 C CA . GLN A 1 179 ? -3.507 18.132 14.711 1.00 95.88 179 GLN A CA 1
ATOM 1406 C C . GLN A 1 179 ? -2.053 17.649 14.656 1.00 95.88 179 GLN A C 1
ATOM 1408 O O . GLN A 1 179 ? -1.428 17.711 13.598 1.00 95.88 179 GLN A O 1
ATOM 1413 N N . ARG A 1 180 ? -1.533 17.087 15.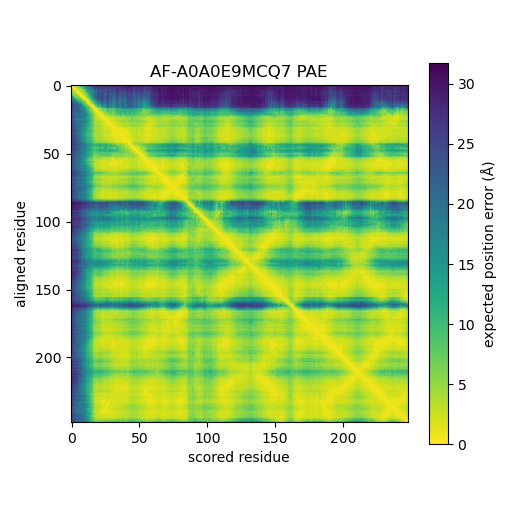758 1.00 96.25 180 ARG A N 1
ATOM 1414 C CA . ARG A 1 180 ? -0.185 16.497 15.806 1.00 96.25 180 ARG A CA 1
ATOM 1415 C C . ARG A 1 180 ? -0.013 15.385 14.767 1.00 96.25 180 ARG A C 1
ATOM 1417 O O . ARG A 1 180 ? 1.013 15.348 14.093 1.00 96.25 180 ARG A O 1
ATOM 1424 N N . LEU A 1 181 ? -0.985 14.475 14.659 1.00 96.19 181 LEU A N 1
ATOM 1425 C CA . LEU A 1 181 ? -0.948 13.374 13.690 1.00 96.19 181 LEU A CA 1
ATOM 1426 C C . LEU A 1 181 ? -0.970 13.896 12.246 1.00 96.19 181 LEU A C 1
ATOM 1428 O O . LEU A 1 181 ? -0.198 13.419 11.408 1.00 96.19 181 LEU A O 1
ATOM 1432 N N . THR A 1 182 ? -1.804 14.905 11.980 1.00 92.12 182 THR A N 1
ATOM 1433 C CA . THR A 1 182 ? -1.969 15.490 10.647 1.00 92.12 182 THR A CA 1
ATOM 1434 C C . THR A 1 182 ? -0.742 16.270 10.192 1.00 92.12 182 THR A C 1
ATOM 1436 O O . THR A 1 182 ? -0.200 15.995 9.122 1.00 92.12 182 THR A O 1
ATOM 1439 N N . GLU A 1 183 ? -0.260 17.206 11.011 1.00 93.56 183 GLU A N 1
ATOM 1440 C CA . GLU A 1 183 ? 0.917 18.028 10.699 1.00 93.56 183 GLU A CA 1
ATOM 1441 C C . GLU A 1 183 ? 2.202 17.199 10.680 1.00 93.56 183 GLU A C 1
ATOM 1443 O O . GLU A 1 183 ? 3.059 17.386 9.816 1.00 93.56 183 GLU A O 1
ATOM 1448 N N . GLY A 1 184 ? 2.319 16.244 11.608 1.00 92.62 184 GLY A N 1
ATOM 1449 C CA . GLY A 1 184 ? 3.458 15.337 11.687 1.00 92.62 184 GLY A CA 1
ATOM 1450 C C . GLY A 1 184 ? 3.488 14.285 10.579 1.00 92.62 184 GLY A C 1
ATOM 1451 O O . GLY A 1 184 ? 4.519 13.635 10.406 1.00 92.62 184 GLY A O 1
ATOM 1452 N N . LYS A 1 185 ? 2.381 14.096 9.841 1.00 93.75 185 LYS A N 1
ATOM 1453 C CA . LYS A 1 185 ? 2.211 13.032 8.837 1.00 93.75 185 LYS A CA 1
ATOM 1454 C C . LYS A 1 185 ? 2.674 11.673 9.366 1.00 93.75 185 LYS A C 1
ATOM 1456 O O . LYS A 1 185 ? 3.404 10.947 8.688 1.00 93.75 185 LYS A O 1
ATOM 1461 N N . THR A 1 186 ? 2.299 11.339 10.602 1.00 95.69 186 THR A N 1
ATOM 1462 C CA . THR A 1 186 ? 2.774 10.117 11.275 1.00 95.69 186 THR A CA 1
ATOM 1463 C C . THR A 1 186 ? 1.790 8.959 11.187 1.00 95.69 186 THR A C 1
ATOM 1465 O O . THR A 1 186 ? 2.162 7.832 11.501 1.00 95.69 186 THR A O 1
ATOM 1468 N N . VAL A 1 187 ? 0.565 9.185 10.705 1.00 97.50 187 VAL A N 1
ATOM 1469 C CA . VAL A 1 187 ? -0.375 8.088 10.455 1.00 97.50 187 VAL A CA 1
ATOM 1470 C C . VAL A 1 187 ? 0.176 7.178 9.357 1.00 97.50 187 VAL A C 1
ATOM 1472 O O . VAL A 1 187 ? 0.661 7.632 8.318 1.00 97.50 187 VAL A O 1
ATOM 1475 N N . ARG A 1 188 ? 0.157 5.877 9.622 1.00 97.25 188 ARG A N 1
ATOM 1476 C CA . ARG A 1 188 ? 0.533 4.810 8.696 1.00 97.25 188 ARG A CA 1
ATOM 1477 C C . ARG A 1 188 ? -0.556 3.754 8.667 1.00 97.25 188 ARG A C 1
ATOM 1479 O O . ARG A 1 188 ? -1.343 3.633 9.606 1.00 97.25 188 ARG A O 1
ATOM 1486 N N . MET A 1 189 ? -0.557 2.983 7.588 1.00 97.75 189 MET A N 1
ATOM 1487 C CA . MET A 1 189 ? -1.453 1.857 7.377 1.00 97.75 189 MET A CA 1
ATOM 1488 C C . MET A 1 189 ? -0.621 0.583 7.254 1.00 97.75 189 MET A C 1
ATOM 1490 O O . MET A 1 189 ? 0.368 0.549 6.525 1.00 97.75 189 MET A O 1
ATOM 1494 N N . LEU A 1 190 ? -1.012 -0.456 7.979 1.00 97.69 190 LEU A N 1
ATOM 1495 C CA . LEU A 1 190 ? -0.369 -1.763 7.981 1.00 97.69 190 LEU A CA 1
ATOM 1496 C C . LEU A 1 190 ? -1.357 -2.802 7.453 1.00 97.69 190 LEU A C 1
ATOM 1498 O O . LEU A 1 190 ? -2.468 -2.908 7.969 1.00 97.69 190 LEU A O 1
ATOM 1502 N N . ALA A 1 191 ? -0.950 -3.565 6.446 1.00 96.88 191 ALA A N 1
ATOM 1503 C CA . ALA A 1 191 ? -1.710 -4.670 5.886 1.00 96.88 191 ALA A CA 1
ATOM 1504 C C . ALA A 1 191 ? -1.202 -5.991 6.469 1.00 96.88 191 ALA A C 1
ATOM 1506 O O . ALA A 1 191 ? -0.067 -6.395 6.207 1.00 96.88 191 ALA A O 1
ATOM 1507 N N . LEU A 1 192 ? -2.047 -6.668 7.246 1.00 96.25 192 LEU A N 1
ATOM 1508 C CA . LEU A 1 192 ? -1.795 -8.035 7.683 1.00 96.25 192 LEU A CA 1
ATOM 1509 C C . LEU A 1 192 ? -2.333 -8.988 6.627 1.00 96.25 192 LEU A C 1
ATOM 1511 O O . LEU A 1 192 ? -3.502 -8.895 6.247 1.00 96.25 192 LEU A O 1
ATOM 1515 N N . CYS A 1 193 ? -1.525 -9.942 6.192 1.00 95.25 193 CYS A N 1
ATOM 1516 C CA . CYS A 1 193 ? -1.915 -10.849 5.126 1.00 95.25 193 CYS A CA 1
ATOM 1517 C C . CYS A 1 193 ? -1.337 -12.250 5.288 1.00 95.25 193 CYS A C 1
ATOM 1519 O O . CYS A 1 193 ? -0.337 -12.455 5.973 1.00 95.25 193 CYS A O 1
ATOM 1521 N N . ARG A 1 194 ? -1.969 -13.210 4.612 1.00 94.75 194 ARG A N 1
ATOM 1522 C CA . ARG A 1 194 ? -1.410 -14.543 4.371 1.00 94.75 194 ARG A CA 1
ATOM 1523 C C . ARG A 1 194 ? -1.209 -14.717 2.876 1.00 94.75 194 ARG A C 1
ATOM 1525 O O . ARG A 1 194 ? -2.130 -14.475 2.100 1.00 94.75 194 ARG A O 1
ATOM 1532 N N . LEU A 1 195 ? -0.014 -15.127 2.467 1.00 93.38 195 LEU A N 1
ATOM 1533 C CA . LEU A 1 195 ? 0.285 -15.322 1.051 1.00 93.38 195 LEU A CA 1
ATOM 1534 C C . LEU A 1 195 ? -0.334 -16.624 0.537 1.00 93.38 195 LEU A C 1
ATOM 1536 O O . LEU A 1 195 ? -0.363 -17.635 1.238 1.00 93.38 195 LEU A O 1
ATOM 1540 N N . LYS A 1 196 ? -0.801 -16.611 -0.712 1.00 91.44 196 LYS A N 1
ATOM 1541 C CA . LYS A 1 196 ? -1.431 -17.764 -1.364 1.00 91.44 196 LYS A CA 1
ATOM 1542 C C . LYS A 1 196 ? -0.891 -17.954 -2.777 1.00 91.44 196 LYS A C 1
ATOM 1544 O O . LYS A 1 196 ? -0.519 -16.960 -3.400 1.00 91.44 196 LYS A O 1
ATOM 1549 N N . PRO A 1 197 ? -0.882 -19.184 -3.326 1.00 89.25 197 PRO A N 1
ATOM 1550 C CA . PRO A 1 197 ? -0.477 -19.426 -4.709 1.00 89.25 197 PRO A CA 1
ATOM 1551 C C . PRO A 1 197 ? -1.160 -18.458 -5.700 1.00 89.25 197 PRO A C 1
ATOM 1553 O O . PRO A 1 197 ? -2.368 -18.242 -5.583 1.00 89.25 197 PRO A O 1
ATOM 1556 N N . PRO A 1 198 ? -0.423 -17.876 -6.670 1.00 90.12 198 PRO A N 1
ATOM 1557 C CA . PRO A 1 198 ? 0.964 -18.178 -7.055 1.00 90.12 198 PRO A CA 1
ATOM 1558 C C . PRO A 1 198 ? 2.050 -17.534 -6.166 1.00 90.12 198 PRO A C 1
ATOM 1560 O O . PRO A 1 198 ? 3.228 -17.599 -6.504 1.00 90.12 198 PRO A O 1
ATOM 1563 N N . TYR A 1 199 ? 1.675 -16.945 -5.026 1.00 91.00 199 TYR A N 1
ATOM 1564 C CA . TYR A 1 199 ? 2.493 -16.218 -4.040 1.00 91.00 199 TYR A CA 1
ATOM 1565 C C . TYR A 1 199 ? 3.076 -14.909 -4.550 1.00 91.00 199 TYR A C 1
ATOM 1567 O O . TYR A 1 199 ? 3.135 -13.936 -3.803 1.00 91.00 199 TYR A O 1
ATOM 1575 N N . HIS A 1 200 ? 3.463 -14.863 -5.819 1.00 91.69 200 HIS A N 1
ATOM 1576 C CA . HIS A 1 200 ? 3.888 -13.653 -6.486 1.00 91.69 200 HIS A CA 1
ATOM 1577 C C . HIS A 1 200 ? 3.522 -13.661 -7.972 1.00 91.69 200 HIS A C 1
ATOM 1579 O O . HIS A 1 200 ? 3.293 -14.709 -8.576 1.00 91.69 200 HIS A O 1
ATOM 1585 N N . THR A 1 201 ? 3.474 -12.472 -8.559 1.00 91.31 201 THR A N 1
ATOM 1586 C CA . THR A 1 201 ? 3.394 -12.256 -10.005 1.00 91.31 201 THR A CA 1
ATOM 1587 C C . THR A 1 201 ? 4.095 -10.949 -10.362 1.00 91.31 201 THR A C 1
ATOM 1589 O O . THR A 1 201 ? 4.366 -10.113 -9.495 1.00 91.31 201 THR A O 1
ATOM 1592 N N . GLU A 1 202 ? 4.405 -10.759 -11.639 1.00 91.50 202 GLU A N 1
ATOM 1593 C CA . GLU A 1 202 ? 5.030 -9.537 -12.124 1.00 91.50 202 GLU A CA 1
ATOM 1594 C C . GLU A 1 202 ? 4.582 -9.141 -13.524 1.00 91.50 202 GLU A C 1
ATOM 1596 O O . GLU A 1 202 ? 4.246 -9.974 -14.366 1.00 91.50 202 GLU A O 1
ATOM 1601 N N . SER A 1 203 ? 4.672 -7.841 -13.782 1.00 89.31 203 SER A N 1
ATOM 1602 C CA . SER A 1 203 ? 4.573 -7.261 -15.112 1.00 89.31 203 SER A CA 1
ATOM 1603 C C . SER A 1 203 ? 5.850 -6.498 -15.452 1.00 89.31 203 SER A C 1
ATOM 1605 O O . SER A 1 203 ? 6.614 -6.075 -14.576 1.00 89.31 203 SER A O 1
ATOM 1607 N N . ASN A 1 204 ? 6.103 -6.334 -16.749 1.00 91.00 204 ASN A N 1
ATOM 1608 C CA . ASN A 1 204 ? 7.262 -5.615 -17.252 1.00 91.00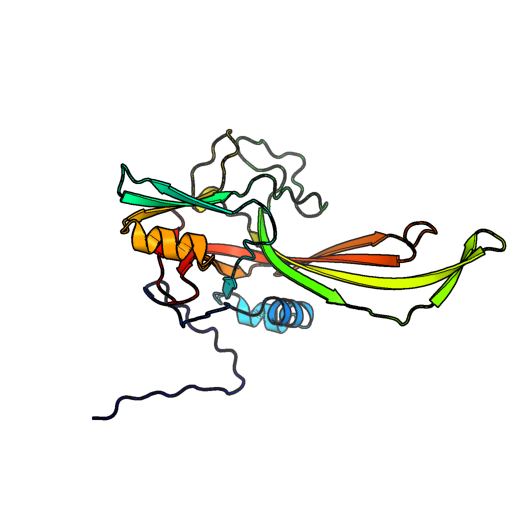 204 ASN A CA 1
ATOM 1609 C C . ASN A 1 204 ? 6.857 -4.713 -18.415 1.00 91.00 204 ASN A C 1
ATOM 1611 O O . ASN A 1 204 ? 6.239 -5.174 -19.372 1.00 91.00 204 ASN A O 1
ATOM 1615 N N . THR A 1 205 ? 7.244 -3.442 -18.350 1.00 92.56 205 THR A N 1
ATOM 1616 C CA . THR A 1 205 ? 7.099 -2.485 -19.450 1.00 92.56 205 THR A CA 1
ATOM 1617 C C . THR A 1 205 ? 8.450 -1.859 -19.756 1.00 92.56 205 THR A C 1
ATOM 1619 O O . THR A 1 205 ? 9.172 -1.436 -18.852 1.00 92.56 205 THR A O 1
ATOM 1622 N N . PHE A 1 206 ? 8.793 -1.795 -21.039 1.00 94.38 206 PHE A N 1
ATOM 1623 C CA . PHE A 1 206 ? 10.040 -1.216 -21.515 1.00 94.38 206 PHE A CA 1
ATOM 1624 C C . PHE A 1 206 ? 9.759 -0.057 -22.466 1.00 94.38 206 PHE A C 1
ATOM 1626 O O . PHE A 1 206 ? 9.023 -0.215 -23.440 1.00 94.38 206 PHE A O 1
ATOM 1633 N N . TRP A 1 207 ? 10.401 1.080 -22.210 1.00 95.81 207 TRP A N 1
ATOM 1634 C CA . TRP A 1 207 ? 10.440 2.223 -23.110 1.00 95.81 207 TRP A CA 1
ATOM 1635 C C . TRP A 1 207 ? 11.862 2.394 -23.614 1.00 95.81 207 TRP A C 1
ATOM 1637 O O . TRP A 1 207 ? 12.812 2.535 -22.837 1.00 95.81 207 TRP A O 1
ATOM 1647 N N . LYS A 1 208 ? 11.997 2.362 -24.938 1.00 94.69 208 LYS A N 1
ATOM 1648 C CA . LYS A 1 208 ? 13.267 2.615 -25.602 1.00 94.69 208 LYS A CA 1
ATOM 1649 C C . LYS A 1 208 ? 13.577 4.108 -25.551 1.00 94.69 208 LYS A C 1
ATOM 1651 O O . LYS A 1 208 ? 12.682 4.927 -25.758 1.00 94.69 208 LYS A O 1
ATOM 1656 N N . ALA A 1 209 ? 14.847 4.435 -25.334 1.00 93.81 209 ALA A N 1
ATOM 1657 C CA . ALA A 1 209 ? 15.337 5.800 -25.398 1.00 93.81 209 ALA A CA 1
ATOM 1658 C C . ALA A 1 209 ? 14.951 6.489 -26.713 1.00 93.81 209 ALA A C 1
ATOM 1660 O O . ALA A 1 209 ? 15.022 5.903 -27.797 1.00 93.81 209 ALA A O 1
ATOM 1661 N N . THR A 1 210 ? 14.608 7.766 -26.608 1.00 92.00 210 THR A N 1
ATOM 1662 C CA . THR A 1 210 ? 14.406 8.670 -27.741 1.00 92.00 210 THR A CA 1
ATOM 1663 C C . THR A 1 210 ? 15.394 9.828 -27.646 1.00 92.00 210 THR A C 1
ATOM 1665 O O . THR A 1 210 ? 16.083 9.997 -26.644 1.00 92.00 210 THR A O 1
ATOM 1668 N N . PHE A 1 211 ? 15.474 10.665 -28.679 1.00 88.62 211 PHE A N 1
ATOM 1669 C CA . PHE A 1 211 ? 16.316 11.862 -28.600 1.00 88.62 211 PHE A CA 1
ATOM 1670 C C . PHE A 1 211 ? 15.820 12.862 -27.536 1.00 88.62 211 PHE A C 1
ATOM 1672 O O . PHE A 1 211 ? 16.632 13.511 -26.885 1.00 88.62 211 PHE A O 1
ATOM 1679 N N . ALA A 1 212 ? 14.499 12.978 -27.344 1.00 90.81 212 ALA A N 1
ATOM 1680 C CA . ALA A 1 212 ? 13.907 13.860 -26.333 1.00 90.81 212 ALA A CA 1
ATOM 1681 C C . ALA A 1 212 ? 14.050 13.295 -24.910 1.00 90.81 212 ALA A C 1
ATOM 1683 O O . ALA A 1 212 ? 14.225 14.051 -23.957 1.00 90.81 212 ALA A O 1
ATOM 1684 N N . GLU A 1 213 ? 14.015 11.969 -24.779 1.00 93.62 213 GLU A N 1
ATOM 1685 C CA . GLU A 1 213 ? 14.198 11.253 -23.520 1.00 93.62 213 GLU A CA 1
ATOM 1686 C C . GLU A 1 213 ? 15.243 10.140 -23.707 1.00 93.62 213 GLU A C 1
ATOM 1688 O O . GLU A 1 213 ? 14.888 9.002 -24.033 1.00 93.62 213 GLU A O 1
ATOM 1693 N N . PRO A 1 214 ? 16.545 10.446 -23.537 1.00 94.44 214 PRO A N 1
ATOM 1694 C CA . PRO A 1 214 ? 17.636 9.510 -23.802 1.00 94.44 214 PRO A CA 1
ATOM 1695 C C . PRO A 1 214 ? 17.826 8.523 -22.639 1.00 94.44 214 PRO A C 1
ATOM 1697 O O . PRO A 1 214 ? 18.892 8.413 -22.027 1.00 94.44 214 PRO A O 1
ATOM 1700 N N . VAL A 1 215 ? 16.753 7.814 -22.289 1.00 95.50 215 VAL A N 1
ATOM 1701 C CA . VAL A 1 215 ? 16.721 6.831 -21.209 1.00 95.50 215 VAL A CA 1
ATOM 1702 C C . VAL A 1 215 ? 16.052 5.560 -21.710 1.00 95.50 215 VAL A C 1
ATOM 1704 O O . VA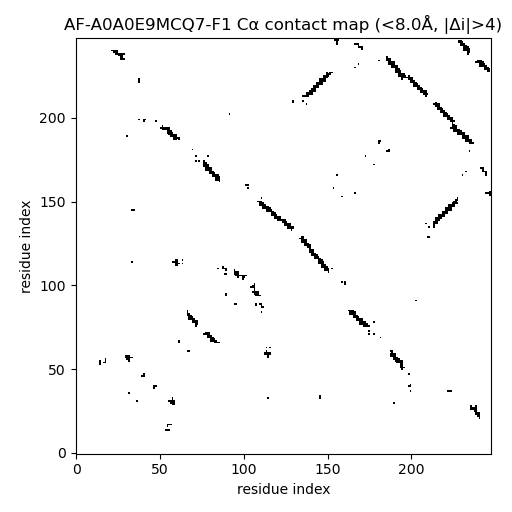L A 1 215 ? 14.881 5.563 -22.067 1.00 95.50 215 VAL A O 1
ATOM 1707 N N . ASP A 1 216 ? 16.791 4.454 -21.685 1.00 96.12 216 ASP A N 1
ATOM 1708 C CA . ASP A 1 216 ? 16.194 3.125 -21.748 1.00 96.12 216 ASP A CA 1
ATOM 1709 C C . ASP A 1 216 ? 15.585 2.842 -20.373 1.00 96.12 216 ASP A C 1
ATOM 1711 O O . ASP A 1 216 ? 16.310 2.607 -19.393 1.00 96.12 216 ASP A O 1
ATOM 1715 N N . TYR A 1 217 ? 14.257 2.893 -20.301 1.00 96.69 217 TYR A N 1
ATOM 1716 C CA . TYR A 1 217 ? 13.508 2.789 -19.059 1.00 96.69 217 TYR A CA 1
ATOM 1717 C C . TYR A 1 217 ? 12.767 1.457 -18.975 1.00 96.69 217 TYR A C 1
ATOM 1719 O O . TYR A 1 217 ? 12.033 1.071 -19.880 1.00 96.69 217 TYR A O 1
ATOM 1727 N N . THR A 1 218 ? 12.972 0.730 -17.881 1.00 96.75 218 THR A N 1
ATOM 1728 C CA . THR A 1 218 ? 12.270 -0.525 -17.584 1.00 96.75 218 THR A CA 1
ATOM 1729 C C . THR A 1 218 ? 11.479 -0.367 -16.295 1.00 96.75 218 THR A C 1
ATOM 1731 O O . THR A 1 218 ? 12.068 -0.081 -15.256 1.00 96.75 218 THR A O 1
ATOM 1734 N N . LEU A 1 219 ? 10.166 -0.576 -16.344 1.00 95.31 219 LEU A N 1
ATOM 1735 C CA . LEU A 1 219 ? 9.297 -0.649 -15.171 1.00 95.31 219 LEU A CA 1
ATOM 1736 C C . LEU A 1 219 ? 8.909 -2.101 -14.923 1.00 95.31 219 LEU A C 1
ATOM 1738 O O . LEU A 1 219 ? 8.331 -2.737 -15.802 1.00 95.31 219 LEU A O 1
ATOM 1742 N N . ARG A 1 220 ? 9.169 -2.595 -13.713 1.00 94.19 220 ARG A N 1
ATOM 1743 C CA . ARG A 1 220 ? 8.650 -3.881 -13.246 1.00 94.19 220 ARG A CA 1
ATOM 1744 C C . ARG A 1 220 ? 7.733 -3.675 -12.060 1.00 94.19 220 ARG A C 1
ATOM 1746 O O . ARG A 1 220 ? 8.169 -3.163 -11.034 1.00 94.19 220 ARG A O 1
ATOM 1753 N N . LYS A 1 221 ? 6.486 -4.107 -12.191 1.00 93.81 221 LYS A N 1
ATOM 1754 C CA . LYS A 1 221 ? 5.547 -4.143 -11.072 1.00 93.81 221 LYS A CA 1
ATOM 1755 C C . LYS A 1 221 ? 5.543 -5.552 -10.506 1.00 93.81 221 LYS A C 1
ATOM 1757 O O . LYS A 1 221 ? 5.473 -6.521 -11.257 1.00 93.81 221 LYS A O 1
ATOM 1762 N N . ARG A 1 222 ? 5.718 -5.655 -9.195 1.00 94.56 222 ARG A N 1
ATOM 1763 C CA . ARG A 1 222 ? 5.964 -6.891 -8.456 1.00 94.56 222 ARG A CA 1
ATOM 1764 C C . ARG A 1 222 ? 4.902 -7.039 -7.389 1.00 94.56 222 ARG A C 1
ATOM 1766 O O . ARG A 1 222 ? 4.792 -6.197 -6.504 1.00 94.56 222 ARG A O 1
ATOM 1773 N N . TYR A 1 223 ? 4.137 -8.109 -7.476 1.00 94.06 223 TYR A N 1
ATOM 1774 C CA . TYR A 1 223 ? 2.994 -8.353 -6.615 1.00 94.06 223 TYR A CA 1
ATOM 1775 C C . TYR A 1 223 ? 3.289 -9.562 -5.747 1.00 94.06 223 TYR A C 1
ATOM 1777 O O . TYR A 1 223 ? 3.588 -10.623 -6.287 1.00 94.06 223 TYR A O 1
ATOM 1785 N N . LEU A 1 224 ? 3.172 -9.427 -4.429 1.00 95.00 224 LEU A N 1
ATOM 1786 C CA . LEU A 1 224 ? 2.871 -10.575 -3.576 1.00 95.00 224 LEU A CA 1
ATOM 1787 C C . LEU A 1 224 ? 1.366 -10.812 -3.595 1.00 95.00 224 LEU A C 1
ATOM 1789 O O . LEU A 1 224 ? 0.602 -9.853 -3.582 1.00 95.00 224 LEU A O 1
ATOM 1793 N N . VAL A 1 225 ? 0.936 -12.069 -3.642 1.00 93.12 225 VAL A N 1
ATOM 1794 C CA . VAL A 1 225 ? -0.479 -12.438 -3.779 1.00 93.12 225 VAL A CA 1
ATOM 1795 C C . VAL A 1 225 ? -0.942 -13.164 -2.524 1.00 93.12 225 VAL A C 1
ATOM 1797 O O . VAL A 1 225 ? -0.284 -14.101 -2.068 1.00 93.12 225 VAL A O 1
ATOM 1800 N N . GLY A 1 226 ? -2.075 -12.749 -1.963 1.00 94.06 226 GLY A N 1
ATOM 1801 C CA . GLY A 1 226 ? -2.564 -13.292 -0.701 1.00 94.06 226 GLY A CA 1
ATOM 1802 C C . GLY A 1 226 ? -4.007 -12.945 -0.374 1.00 94.06 226 GLY A C 1
ATOM 1803 O O . GLY A 1 226 ? -4.732 -12.370 -1.184 1.00 94.06 226 GLY A O 1
ATOM 1804 N N . ASP A 1 227 ? -4.389 -13.312 0.842 1.00 94.94 227 ASP A N 1
ATOM 1805 C CA . ASP A 1 227 ? -5.614 -12.876 1.501 1.00 94.94 227 ASP A CA 1
ATOM 1806 C C . ASP A 1 227 ? -5.270 -11.768 2.494 1.00 94.94 227 ASP A C 1
ATOM 1808 O O . ASP A 1 227 ? -4.352 -11.911 3.312 1.00 94.94 227 ASP A O 1
ATOM 1812 N N . LEU A 1 228 ? -6.003 -10.657 2.424 1.00 95.69 228 LEU A N 1
ATOM 1813 C CA . LEU A 1 228 ? -5.895 -9.578 3.396 1.00 95.69 228 LEU A CA 1
ATOM 1814 C C . LEU A 1 228 ? -6.687 -9.962 4.646 1.00 95.69 228 LEU A C 1
ATOM 1816 O O . LEU A 1 228 ? -7.883 -10.224 4.547 1.00 95.69 228 LEU A O 1
ATOM 1820 N N . LEU A 1 229 ? -6.035 -9.995 5.806 1.00 95.25 229 LEU A N 1
ATOM 1821 C CA . LEU A 1 229 ? -6.630 -10.417 7.078 1.00 95.25 229 LEU A CA 1
ATOM 1822 C C . LEU A 1 229 ? -7.160 -9.223 7.874 1.00 95.25 229 LEU A C 1
ATOM 1824 O O . LEU A 1 229 ? -8.308 -9.217 8.309 1.00 95.25 229 LEU A O 1
ATOM 1828 N N . GLU A 1 230 ? -6.322 -8.202 8.053 1.00 95.56 230 GLU A N 1
ATOM 1829 C CA . GLU A 1 230 ? -6.659 -6.975 8.774 1.00 95.56 230 GLU A CA 1
ATOM 1830 C C . GLU A 1 230 ? -5.904 -5.784 8.174 1.00 95.56 230 GLU A C 1
ATOM 1832 O O . GLU A 1 230 ? -4.813 -5.932 7.619 1.00 95.56 230 GLU A O 1
ATOM 1837 N N . VAL A 1 231 ? -6.462 -4.590 8.353 1.00 96.44 231 VAL A N 1
ATOM 1838 C CA . VAL A 1 231 ? -5.799 -3.313 8.074 1.00 96.44 231 VAL A CA 1
ATOM 1839 C C . VAL A 1 231 ? -5.730 -2.511 9.355 1.00 96.44 231 VAL A C 1
ATOM 1841 O O . VAL A 1 231 ? -6.741 -2.323 10.029 1.00 96.44 231 VAL A O 1
ATOM 1844 N N . TRP A 1 232 ? -4.545 -2.042 9.724 1.00 97.44 232 TRP A N 1
ATOM 1845 C CA . TRP A 1 232 ? -4.359 -1.255 10.937 1.00 97.44 232 TRP A CA 1
ATOM 1846 C C . TRP A 1 232 ? -3.910 0.152 10.594 1.00 97.44 232 TRP A C 1
ATOM 1848 O O . TRP A 1 232 ? -2.930 0.329 9.876 1.00 97.44 232 TRP A O 1
ATOM 1858 N N . PHE A 1 233 ? -4.568 1.144 11.182 1.00 98.00 233 PHE A N 1
ATOM 1859 C CA . PHE A 1 233 ? -4.059 2.508 11.217 1.00 98.00 233 PHE A CA 1
ATOM 1860 C C . PHE A 1 233 ? -3.289 2.715 12.515 1.00 98.00 233 PHE A C 1
ATOM 1862 O O . PHE A 1 233 ? -3.782 2.370 13.593 1.00 98.00 233 PHE A O 1
ATOM 1869 N N . TYR A 1 234 ? -2.084 3.273 12.438 1.00 97.44 234 TYR A N 1
ATOM 1870 C CA . TYR A 1 234 ? -1.238 3.504 13.609 1.00 97.44 234 TYR A CA 1
ATOM 1871 C C . TYR A 1 234 ? -0.418 4.791 13.485 1.00 97.44 234 TYR A C 1
ATOM 1873 O O . TYR A 1 234 ? -0.137 5.264 12.386 1.00 97.44 234 TYR A O 1
ATOM 1881 N N . ASP A 1 235 ? -0.031 5.359 14.625 1.00 97.31 235 ASP A N 1
ATOM 1882 C CA . ASP A 1 235 ? 0.910 6.477 14.707 1.00 97.31 235 ASP A CA 1
ATOM 1883 C C . ASP A 1 235 ? 2.340 5.933 14.677 1.00 97.31 235 ASP A C 1
ATOM 1885 O O . ASP A 1 235 ? 2.785 5.307 15.637 1.00 97.31 235 ASP A O 1
ATOM 1889 N N . SER A 1 236 ? 3.084 6.173 13.599 1.00 95.94 236 SER A N 1
ATOM 1890 C CA . SER A 1 236 ? 4.445 5.653 13.441 1.00 95.94 236 SER A CA 1
ATOM 1891 C C . SER A 1 236 ? 5.437 6.211 14.457 1.00 95.94 236 SER A C 1
ATOM 1893 O O . SER A 1 236 ? 6.402 5.527 14.793 1.00 95.94 236 SER A O 1
ATOM 1895 N N . ALA A 1 237 ? 5.199 7.413 14.990 1.00 95.44 237 ALA A N 1
ATOM 1896 C CA . ALA A 1 237 ? 6.102 8.031 15.956 1.00 95.44 237 ALA A CA 1
ATOM 1897 C C . ALA A 1 237 ? 6.019 7.360 17.334 1.00 95.44 237 ALA A C 1
ATOM 1899 O O . ALA A 1 237 ? 7.038 7.187 17.999 1.00 95.44 237 ALA A O 1
ATOM 1900 N N . SER A 1 238 ? 4.813 6.980 17.764 1.00 94.19 238 SER A N 1
ATOM 1901 C CA . SER A 1 238 ? 4.581 6.361 19.077 1.00 94.19 238 SER A CA 1
ATOM 1902 C C . SER A 1 238 ? 4.377 4.847 19.022 1.00 94.19 238 SER A C 1
ATOM 1904 O O . SER A 1 238 ? 4.484 4.180 20.047 1.00 94.19 238 SER A O 1
ATOM 1906 N N . GLY A 1 239 ? 4.047 4.307 17.849 1.00 94.69 239 GLY A N 1
ATOM 1907 C CA . GLY A 1 239 ? 3.603 2.931 17.660 1.00 94.69 239 GLY A CA 1
ATOM 1908 C C . GLY A 1 239 ? 2.154 2.671 18.092 1.00 94.69 239 GLY A C 1
ATOM 1909 O O . GLY A 1 239 ? 1.682 1.544 17.971 1.00 94.69 239 GLY A O 1
ATOM 1910 N N . LYS A 1 240 ? 1.418 3.672 18.595 1.00 95.62 240 LYS A N 1
ATOM 1911 C CA . LYS A 1 240 ? 0.025 3.505 19.043 1.00 95.62 240 LYS A CA 1
ATOM 1912 C C . LYS A 1 240 ? -0.865 3.071 17.878 1.00 95.62 240 LYS A C 1
ATOM 1914 O O . LYS A 1 240 ? -0.949 3.775 16.871 1.00 95.62 240 LYS A O 1
ATOM 1919 N N . VAL A 1 241 ? -1.574 1.954 18.039 1.00 97.06 241 VAL A N 1
ATOM 1920 C CA . VAL A 1 241 ? -2.610 1.536 17.087 1.00 97.06 241 VAL A CA 1
ATOM 1921 C C . VAL A 1 241 ? -3.834 2.426 17.290 1.00 97.06 241 VAL A C 1
ATOM 1923 O O . VAL A 1 241 ? -4.371 2.515 18.394 1.00 97.06 241 VAL A O 1
ATOM 1926 N N . LEU A 1 242 ? -4.250 3.112 16.228 1.00 97.31 242 LEU A N 1
ATOM 1927 C CA . LEU A 1 242 ? -5.390 4.029 16.222 1.00 97.31 242 LEU A CA 1
ATOM 1928 C C . LEU A 1 242 ? -6.692 3.276 15.949 1.00 97.31 242 LEU A C 1
ATOM 1930 O O . LEU A 1 242 ? -7.690 3.498 16.629 1.00 97.31 242 LEU A O 1
ATOM 1934 N N . ALA A 1 243 ? -6.667 2.364 14.975 1.00 97.12 243 ALA A N 1
ATOM 1935 C CA . ALA A 1 243 ? -7.811 1.545 14.602 1.00 97.12 243 ALA A CA 1
ATOM 1936 C C . ALA A 1 243 ? -7.379 0.249 13.914 1.00 97.12 243 ALA A C 1
ATOM 1938 O O . ALA A 1 243 ? -6.299 0.169 13.326 1.00 97.12 243 ALA A O 1
ATOM 1939 N N . LYS A 1 244 ? -8.263 -0.751 13.961 1.00 95.88 244 LYS A N 1
ATOM 1940 C CA . LYS A 1 244 ? -8.138 -2.013 13.229 1.00 95.88 244 LYS A CA 1
ATOM 1941 C C . LYS A 1 244 ? -9.414 -2.244 12.436 1.00 95.88 244 LYS A C 1
ATOM 1943 O O . LYS A 1 244 ? -10.496 -2.298 13.017 1.00 95.88 244 LYS A O 1
ATOM 1948 N N . VAL A 1 245 ? -9.270 -2.396 11.131 1.00 95.06 245 VAL A N 1
ATOM 1949 C CA . VAL A 1 245 ? -10.333 -2.769 10.205 1.00 95.06 245 VAL A CA 1
ATOM 1950 C C . VAL A 1 245 ? -10.180 -4.260 9.927 1.00 95.06 245 VAL A C 1
ATOM 1952 O O . VAL A 1 245 ? -9.114 -4.720 9.514 1.00 95.06 245 VAL A O 1
ATOM 1955 N N . ARG A 1 246 ? -11.230 -5.026 10.217 1.00 92.69 246 ARG A N 1
ATOM 1956 C CA . ARG A 1 246 ? -11.245 -6.490 10.116 1.00 92.69 246 ARG A CA 1
ATOM 1957 C C . ARG A 1 246 ? -12.307 -6.943 9.126 1.00 92.69 246 ARG A C 1
ATOM 1959 O O . ARG A 1 246 ? -13.238 -6.195 8.831 1.00 92.69 246 ARG A O 1
ATOM 1966 N N . GLN A 1 247 ? -12.159 -8.174 8.658 1.00 89.75 247 GLN A N 1
ATOM 1967 C CA . GLN A 1 247 ? -13.210 -8.887 7.938 1.00 89.75 247 GLN A CA 1
ATOM 1968 C C . GLN A 1 247 ? -14.486 -8.984 8.802 1.00 89.75 247 GLN A C 1
ATOM 1970 O O . GLN A 1 247 ? -14.401 -8.983 10.036 1.00 89.75 247 GLN A O 1
ATOM 1975 N N . ARG A 1 248 ? -15.654 -9.024 8.155 1.00 80.19 248 ARG A N 1
ATOM 1976 C CA . ARG A 1 248 ? -16.986 -9.104 8.776 1.00 80.19 248 ARG A CA 1
ATOM 1977 C C . ARG A 1 248 ? -17.375 -10.512 9.206 1.00 80.19 248 ARG A C 1
ATOM 1979 O O . ARG A 1 248 ? -16.913 -11.482 8.572 1.00 80.19 248 ARG A O 1
#

Foldseek 3Di:
DDDDDDDDDDDDPPLPVPPPPDQFDPQLDAWDDQVVVLVVVVVDPVVVVVQQPRKGKAWFPCVPDVQWDWDQDPVVQWIKIKGFLPPLPPPPPPQADPPDDLQHADRRQKGKTWRDKDKDFPDQWDWDPQDVPDTDTAGEMEMETEIEIERPQCLLHPDDPDRRRTDIDIFRDHPVVSVCCVVVVQKIKMWIWRFDPVQKDKDKDWDDADPVRRYGYIYMYIYGYTHTAKMWIAGNRGRGTRDIRGGD

Sequence (248 aa):
MILAALFACLSGHAAASFDSAALTLPASYAGDDIKKWYGEISASATVAVSIKDEVFAFVVDLDAGPNFTQEYDAASGKLELHYNMVFNQIAEGWSWDAMADPDQRDYYRFKFLPLGSEIASKRAPEVVELYPGKTVEVKNRWRYDYFFAFDNLYDFYARKVDDDAGFDASVPMQAGEAQRLTEGKTVRMLALCRLKPPYHTESNTFWKATFAEPVDYTLRKRYLVGDLLEVWFYDSASGKVLAKVRQR

pLDDT: mean 85.23, std 16.8, range [27.8, 98.0]

Nearest PDB structures (foldseek):
  2y9j-assembly1_Y  TM=3.149E-01  e=1.215E+00  Salmonella enterica subsp. enterica serovar Typhimurium
  1viu-assembly2_C  TM=2.210E-01  e=3.847E-01  Escherichia coli
  1viu-assembly1_A  TM=2.073E-01  e=8.123E-01  Escherichia coli
  7qi2-assembly1_A  TM=1.406E-01  e=3.623E+00  Homo sapiens

Secondary structure (DSSP, 8-state):
---------S---------TT-SBPPTT--BS-HHHHHHHHHH-HHHHHHTTT-EEEEEE-TTSSTTEEEEEETTTTEEEEEEE-TT----STTSB-TT--TTTS-SB--EEEEEEEEEE--S--EEEEEETTEEEEEEEEEEEEEEEEES-GGGTS---SSS--EEEEEEE--HHHHHHHHHHT-EEEEEEEEEEEEEEEEEEEEE---SSS-EEEEEEEEEEEEEEEEEEEEETTT-BEEEEEE--

Radius of gyration: 21.39 Å; Cα contacts (8 Å, |Δi|>4): 475; chains: 1; bounding box: 50×43×79 Å

Solvent-accessible surface area (backbone atoms only — not comparable to full-atom values): 14290 Å² total; per-residue (Å²): 143,82,84,88,85,81,86,81,88,70,98,68,95,67,67,60,78,73,59,90,80,61,62,58,51,59,58,65,63,65,58,52,61,61,68,59,51,53,50,49,47,74,74,28,74,67,50,54,63,75,42,53,83,42,63,46,42,38,38,43,39,62,83,81,50,88,41,58,52,75,48,74,41,81,89,80,36,26,37,39,36,39,38,50,54,65,80,48,62,52,89,50,87,87,36,64,37,97,82,45,51,76,94,82,33,51,50,41,51,40,41,64,44,48,53,45,72,50,77,47,63,91,53,78,66,44,80,41,72,84,45,97,97,41,71,48,67,31,38,42,42,35,37,41,39,34,30,46,28,28,64,56,69,62,46,56,42,81,87,62,96,66,75,83,48,61,53,68,42,79,34,80,51,55,70,70,59,49,50,50,39,62,76,64,62,29,68,42,41,34,41,31,29,34,49,35,90,82,38,51,53,74,51,78,50,78,46,78,50,41,92,93,50,42,36,36,38,36,43,33,44,39,30,38,27,29,45,70,56,36,39,33,37,25,33,33,76,70,11,40,51,66,44,77,44,52,59,114

Mean predicted aligned error: 7.95 Å